Protein 2ZXJ (pdb70)

Sequence (200 aa):
NEITIKDIVIYPDAYSIKKRGEDIELTHREFELFHYLSKHMGQVMTREHLLQTVWGYDYFGDVRTVDVTIRRLREKIEDDPSHPEYIVTRRGVGYFLQQHNEITIKDIVIYPDAYSIKKRGEDIELTHREFELFHYLSKHMGQVMTREHLLQTVWGYDYFGDVRTVDVTIRRLREKIEDDPSHPEYIVTRRGVGYFLQQH

CATH classification: 1.10.10.10

Solvent-accessible surface area: 11709 Å² total; per-residue (Å²): 158,94,24,56,0,56,54,0,33,0,60,25,136,67,107,37,0,82,15,139,62,122,111,31,159,26,71,109,93,9,1,50,0,0,22,39,0,1,105,44,17,48,40,49,18,58,64,96,72,0,16,78,45,21,28,27,156,138,80,182,31,102,33,146,35,0,23,92,14,1,160,104,0,36,76,54,1,14,91,66,61,87,147,38,67,1,0,30,70,115,208,89,84,6,22,22,0,72,48,152,61,82,23,70,5,96,51,0,30,0,62,21,132,68,116,38,0,76,18,155,59,122,95,31,155,30,74,116,105,9,1,45,0,0,27,31,0,6,120,55,40,52,98,69,12,52,47,104,63,0,17,73,45,24,22,28,166,136,75,178,32,84,42,161,35,0,39,94,14,1,162,103,0,38,77,57,1,14,96,70,61,86,147,36,67,2,0,37,68,123,212,74,52,1,15,45,0,51,110,86

Organism: Staphylococcus aureus (NCBI:txid1280)

Radius of gyration: 19.09 Å; Cα contacts (8 Å, |Δi|>4): 301; chains: 2; bounding box: 43×46×54 Å

InterPro domains:
  IPR001789 Signal transduction response regulator, receiver domain [PF00072] (5-114)
  IPR001789 Signal transduction response regulator, receiver domain [PS50110] (4-117)
  IPR001789 Signal transduction response regulator, receiver domain [SM00448] (3-113)
  IPR001867 OmpR/PhoB-type DNA-binding domain [PF00486] (153-229)
  IPR001867 OmpR/PhoB-type DNA-binding domain [PS51755] (132-231)
  IPR001867 OmpR/PhoB-type DNA-binding domain [SM00862] (153-229)
  IPR001867 OmpR/PhoB-type DNA-binding domain [cd00383] (140-229)
  IPR011006 CheY-like superfamily [SSF52172] (3-125)
  IPR016032 Signal transduction response regulator, C-terminal effector [SSF46894] (132-229)
  IPR036388 Winged helix-like DNA-binding domain superfamily [G3DSA:1.10.10.10] (122-233)
  IPR039420 Transcriptional regulatory protein WalR-like [PTHR48111] (4-229)
  IPR047791 Transcriptional regulatory protein WalR [NF040534] (3-233)
  IPR058071 WalR, receiver domain [cd17614] (5-119)

Nearest PDB structures (foldseek):
  2zxj-assembly2_B  TM=1.003E+00  e=6.910E-20  Staphylococcus aureus
  5za3-assembly1_B  TM=9.946E-01  e=7.376E-17  Streptococcus mutans
  2d1v-assembly1_A  TM=9.973E-01  e=1.083E-16  Bacillus subtilis
  6cqg-assembly1_A  TM=9.615E-01  e=7.386E-14  Streptococcus pneumoniae
  4kfc-assembly1_B  TM=9.085E-01  e=2.341E-08  Escherichia coli K-12

Secondary structure (DSSP, 8-state):
--EEETTEEEEGGGTEEEETTEEE---HHHHHHHHHHHTTTT--B-HHHHIIIII-TT--S-THHHHHHHHHHHHHH-SSTTS-SSEEEETTTEEEE---/--EEETTEEEEGGGTEEEETTEEE---HHHHHHHHHHHTTTT--EEHHHHIIIII-TT--S-THHHHHHHHHHHHHH-SSTTS-SSEEEETTTEEEEPP-

Foldseek 3Di:
DWADFVQKIQDVVVLWMAGVNHTFDADNLLSQLLVVLRVVAPDFDALVRSCCRRVHVPDDPDSCVSVVSVQVNLVGHAPDSVDRQAWDAPPPTGIHGHGD/DWDDAVQKIQDPVVLWMAGVNHTFDADNLLSQLLVVLSVVAPDFAFLVRSCCVRVHVVDDPDSCVSVVSVLVNLVGHAPDSVDRQAWDADPPGGIHGHGD

B-factor: mean 32.42, std 7.28, range [18.14, 78.02]

Structure (mmCIF, N/CA/C/O backbone):
data_2ZXJ
#
_entry.id   2ZXJ
#
_cell.length_a   65.634
_cell.length_b   45.556
_cell.length_c   78.043
_cell.angle_alpha   90.00
_cell.angle_beta   103.52
_cell.angle_gamma   90.00
#
_symmetry.space_group_name_H-M   'C 1 2 1'
#
loop_
_entity.id
_entity.type
_entity.pdbx_description
1 polymer 'Transcriptional regulatory protein walR'
2 water water
#
loop_
_atom_site.group_PDB
_atom_site.id
_atom_site.type_symbol
_atom_site.label_atom_id
_atom_site.label_alt_id
_atom_site.label_comp_id
_atom_site.label_asym_id
_atom_site.label_entity_id
_atom_site.label_seq_id
_atom_site.pdbx_PDB_ins_code
_atom_site.Cartn_x
_atom_site.Cartn_y
_atom_site.Cartn_z
_atom_site.occupancy
_atom_site.B_iso_or_equiv
_atom_site.auth_seq_id
_atom_site.auth_comp_id
_atom_site.auth_asym_id
_atom_site.auth_atom_id
_atom_site.pdbx_PDB_model_num
ATOM 1 N N . ASN A 1 12 ? -10.814 2.491 24.547 1.00 42.20 133 ASN A N 1
ATOM 2 C CA . ASN A 1 12 ? -11.604 1.627 23.638 1.00 41.81 133 ASN A CA 1
ATOM 3 C C . ASN A 1 12 ? -10.876 0.346 23.13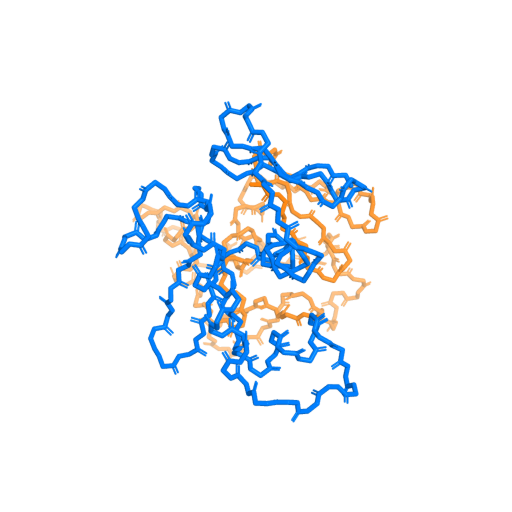5 1.00 41.64 133 ASN A C 1
ATOM 4 O O . ASN A 1 12 ? -9.668 0.152 23.384 1.00 42.69 133 ASN A O 1
ATOM 9 N N . GLU A 1 13 ? -11.606 -0.521 22.424 1.00 39.97 134 GLU A N 1
ATOM 10 C CA . GLU A 1 13 ? -11.207 -1.929 22.256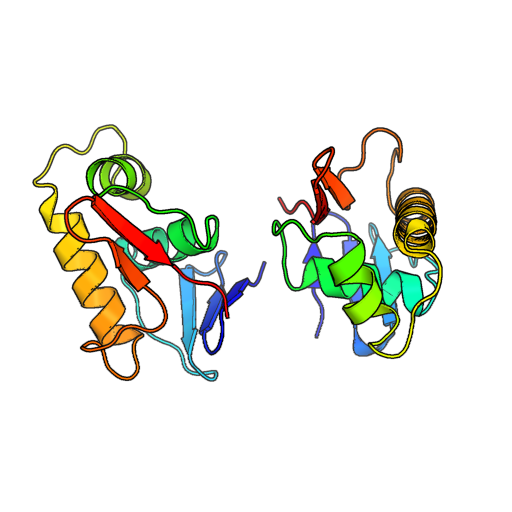 1.00 38.70 134 GLU A CA 1
ATOM 11 C C . GLU A 1 13 ? -10.097 -2.276 21.254 1.00 36.61 134 GLU A C 1
ATOM 12 O O . GLU A 1 13 ? -10.021 -1.701 20.195 1.00 36.97 134 GLU A O 1
ATOM 18 N N . ILE A 1 14 ? -9.274 -3.262 21.589 1.00 33.89 135 ILE A N 1
ATOM 19 C CA . ILE A 1 14 ? -8.054 -3.547 20.868 1.00 31.79 135 ILE A CA 1
ATOM 20 C C . ILE A 1 14 ? -8.097 -5.014 20.479 1.00 30.74 135 ILE A C 1
ATOM 21 O O . ILE A 1 14 ? -8.359 -5.900 21.319 1.00 28.21 135 ILE A O 1
ATOM 26 N N . THR A 1 15 ? -7.798 -5.279 19.214 1.00 29.02 136 THR A N 1
ATOM 27 C CA . THR A 1 15 ? -7.864 -6.629 18.688 1.00 29.43 136 THR A CA 1
ATOM 28 C C . THR A 1 15 ? -6.475 -7.127 18.312 1.00 29.15 136 THR A C 1
ATOM 29 O O . THR A 1 15 ? -5.697 -6.450 17.627 1.00 30.17 136 THR A O 1
ATOM 33 N N . ILE A 1 16 ? -6.167 -8.307 18.784 1.00 28.11 137 ILE A N 1
ATOM 34 C CA . ILE A 1 16 ? -4.951 -8.978 18.418 1.00 28.58 137 ILE A CA 1
ATOM 35 C C . ILE A 1 16 ? -5.291 -10.467 18.089 1.00 28.53 137 ILE A C 1
ATOM 36 O O . ILE A 1 16 ? -5.610 -11.260 18.992 1.00 26.48 137 ILE A O 1
ATOM 41 N N . LYS A 1 17 ? -5.245 -10.821 16.798 1.00 28.11 138 LYS A N 1
ATOM 42 C CA . LYS A 1 17 ? -5.517 -12.208 16.379 1.00 27.64 138 LYS A CA 1
ATOM 43 C C . LYS A 1 17 ? -6.866 -12.607 16.904 1.00 26.94 138 LYS A C 1
ATOM 44 O O . LYS A 1 17 ? -7.852 -11.962 16.575 1.00 26.94 138 LYS A O 1
ATOM 50 N N . ASP A 1 18 ? -6.900 -13.618 17.781 1.00 27.36 139 ASP A N 1
ATOM 51 C 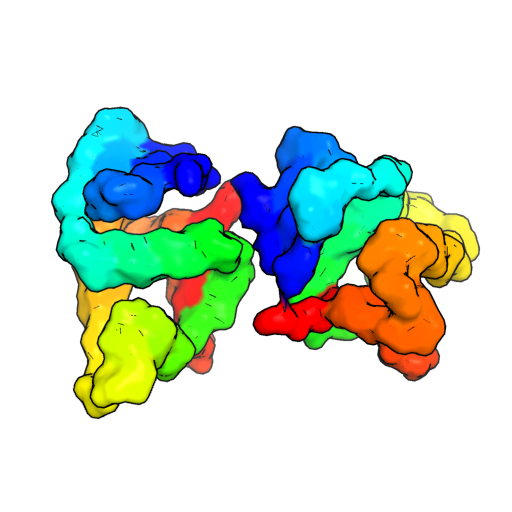CA . ASP A 1 18 ? -8.175 -14.200 18.266 1.00 27.71 139 ASP A CA 1
ATOM 52 C C . ASP A 1 18 ? -8.742 -13.412 19.430 1.00 26.75 139 ASP A C 1
ATOM 53 O O . ASP A 1 18 ? -9.872 -13.674 19.860 1.00 27.40 139 ASP A O 1
ATOM 58 N N . ILE A 1 19 ? -7.982 -12.454 19.934 1.00 24.95 140 ILE A N 1
ATOM 59 C CA . ILE A 1 19 ? -8.333 -11.881 21.207 1.00 25.27 140 ILE A CA 1
ATOM 60 C C . ILE A 1 19 ? -8.801 -10.466 21.062 1.00 25.64 140 ILE A C 1
ATOM 61 O O . ILE A 1 19 ? -8.198 -9.696 20.325 1.00 25.48 140 ILE A O 1
ATOM 66 N N . VAL A 1 20 ? -9.870 -10.113 21.780 1.00 25.59 141 VAL A N 1
ATOM 67 C CA . VAL A 1 20 ? -10.315 -8.715 21.882 1.00 25.93 141 VAL A CA 1
ATOM 68 C C . VAL A 1 20 ? -10.217 -8.248 23.343 1.00 26.61 141 VAL A C 1
ATOM 69 O O . VAL A 1 20 ? -10.652 -8.957 24.269 1.00 25.68 141 VAL A O 1
ATOM 73 N N . ILE A 1 21 ? -9.605 -7.076 23.531 1.00 26.34 142 ILE A N 1
ATOM 74 C CA . ILE A 1 21 ? -9.410 -6.428 24.823 1.00 28.07 142 ILE A CA 1
ATOM 75 C C . ILE A 1 21 ? -10.455 -5.312 25.007 1.00 28.41 142 ILE A C 1
ATOM 76 O O . ILE A 1 21 ? -10.657 -4.511 24.109 1.00 27.70 142 ILE A O 1
ATOM 81 N N . TYR A 1 22 ? -11.094 -5.292 26.184 1.00 29.51 143 TYR A N 1
ATOM 82 C CA . TYR A 1 22 ? -12.113 -4.318 26.576 1.00 30.72 143 TYR A CA 1
ATOM 83 C C . TYR A 1 22 ? -11.660 -3.537 27.819 1.00 30.84 143 TYR A C 1
ATOM 84 O O . TYR A 1 22 ? -11.998 -3.942 28.934 1.00 30.91 143 TYR A O 1
ATOM 93 N N . PRO A 1 23 ? -10.848 -2.469 27.644 1.00 30.62 144 PRO A N 1
ATOM 94 C CA . PRO A 1 23 ? -10.218 -1.761 28.757 1.00 31.49 144 PRO A CA 1
ATOM 95 C C . PRO A 1 23 ? -11.199 -1.246 29.802 1.00 32.59 144 PRO A C 1
ATOM 96 O O . PRO A 1 23 ? -10.855 -1.253 30.995 1.00 32.43 144 PRO A O 1
ATOM 100 N N . ASP A 1 24 ? -12.386 -0.792 29.359 1.00 32.99 145 ASP A N 1
ATOM 101 C CA . ASP A 1 24 ? -13.448 -0.289 30.266 1.00 33.98 145 ASP A CA 1
ATOM 102 C C . ASP A 1 24 ? -13.919 -1.354 31.229 1.00 34.20 145 ASP A C 1
ATOM 103 O O . ASP A 1 24 ? -14.154 -1.045 32.400 1.00 34.48 145 ASP A O 1
ATOM 108 N N . ALA A 1 25 ? -14.065 -2.583 30.711 1.00 33.78 146 ALA A N 1
ATOM 109 C CA . ALA A 1 25 ? -14.487 -3.788 31.461 1.00 33.45 146 ALA A CA 1
ATOM 110 C C . ALA A 1 25 ? -13.355 -4.573 32.147 1.00 32.93 146 ALA A C 1
ATOM 111 O O . ALA A 1 25 ? -13.619 -5.578 32.812 1.00 32.47 146 ALA A O 1
ATOM 113 N N . TYR A 1 26 ? -12.115 -4.125 31.984 1.00 32.34 147 TYR A N 1
ATOM 114 C CA . TYR A 1 26 ? -10.965 -4.922 32.427 1.00 32.88 147 TYR A CA 1
ATOM 115 C C . TYR A 1 26 ? -11.131 -6.397 32.112 1.00 32.76 147 TYR A C 1
ATOM 116 O O . TYR A 1 26 ? -10.949 -7.230 32.979 1.00 32.65 147 TYR A O 1
ATOM 125 N N . SER A 1 27 ? -11.491 -6.720 30.877 1.00 31.97 148 SER A N 1
ATOM 126 C CA . SER A 1 27 ? -11.557 -8.123 30.464 1.00 32.08 148 SER A CA 1
ATOM 127 C C . SER A 1 27 ? -11.297 -8.316 28.979 1.00 31.00 148 SER A C 1
ATOM 128 O O . SER A 1 27 ? -11.159 -7.322 28.199 1.00 28.74 148 SER A O 1
ATOM 131 N N . ILE A 1 28 ? -11.168 -9.600 28.621 1.00 29.26 149 ILE A N 1
ATOM 132 C CA . ILE A 1 28 ? -10.866 -10.016 27.262 1.00 28.65 149 ILE A CA 1
ATOM 133 C C . ILE A 1 28 ? -11.815 -11.119 26.824 1.00 28.23 149 ILE A C 1
ATOM 134 O O . ILE A 1 28 ? -12.404 -11.828 27.666 1.00 27.96 149 ILE A O 1
ATOM 139 N N . LYS A 1 29 ? -11.946 -11.280 25.510 1.00 27.63 150 LYS A N 1
ATOM 140 C CA . LYS A 1 29 ? -12.597 -12.458 24.938 1.00 27.36 150 LYS A CA 1
ATOM 141 C C . LYS A 1 29 ? -11.639 -13.048 23.899 1.00 27.51 150 LYS A C 1
ATOM 142 O O . LYS A 1 29 ? -10.914 -12.325 23.186 1.00 26.95 150 LYS A O 1
ATOM 148 N N . LYS A 1 30 ? -11.625 -14.370 23.819 1.00 26.48 151 LYS A N 1
ATOM 149 C CA . LYS A 1 30 ? -10.832 -15.051 22.817 1.00 27.42 151 LYS A CA 1
ATOM 150 C C . LYS A 1 30 ? -11.818 -15.923 22.038 1.00 27.33 151 LYS A C 1
ATOM 151 O O . LYS A 1 30 ? -12.638 -16.614 22.630 1.00 25.61 151 LYS A O 1
ATOM 157 N N . ARG A 1 31 ? -11.787 -15.781 20.708 1.00 28.02 152 ARG A N 1
ATOM 158 C CA . ARG A 1 31 ? -12.783 -16.375 19.845 1.00 28.43 152 ARG A CA 1
ATOM 159 C C . ARG A 1 31 ? -14.199 -16.164 20.425 1.00 28.47 152 ARG A C 1
ATOM 160 O O . ARG A 1 31 ? -15.020 -17.052 20.452 1.00 28.82 152 ARG A O 1
ATOM 168 N N . GLY A 1 32 ? -14.476 -14.974 20.920 1.00 28.31 153 GLY A N 1
ATOM 169 C CA . GLY A 1 32 ? -15.820 -14.676 21.413 1.00 28.85 153 GLY A CA 1
ATOM 170 C C . GLY A 1 32 ? -16.090 -15.104 22.853 1.00 29.10 153 GLY A C 1
ATOM 171 O O . GLY A 1 32 ? -17.104 -14.706 23.408 1.00 29.21 153 GLY A O 1
ATOM 172 N N . GLU A 1 33 ? -15.187 -15.882 23.455 1.00 28.60 154 GLU A N 1
ATOM 173 C CA . GLU A 1 33 ? -15.340 -16.328 24.867 1.00 29.38 154 GLU A CA 1
ATOM 174 C C . GLU A 1 33 ? -14.547 -15.582 25.952 1.00 28.75 154 GLU A C 1
ATOM 175 O O . GLU A 1 33 ? -13.310 -15.436 25.864 1.00 27.54 154 GLU A O 1
ATOM 181 N N . ASP A 1 34 ? -15.269 -15.142 26.996 1.00 28.84 155 ASP A N 1
ATOM 182 C CA . ASP A 1 34 ? -14.654 -14.526 28.192 1.00 30.00 155 ASP A CA 1
ATOM 183 C C . ASP A 1 34 ? -13.507 -15.386 28.735 1.00 29.53 155 ASP A C 1
ATOM 184 O O . ASP A 1 34 ? -13.600 -16.606 28.819 1.00 28.56 155 ASP A O 1
ATOM 192 N N . ILE A 1 35 ? -12.427 -14.727 29.107 1.00 29.49 156 ILE A N 1
ATOM 193 C CA . ILE A 1 35 ? -11.365 -15.366 29.869 1.00 30.33 156 ILE A CA 1
ATOM 194 C C . ILE A 1 35 ? -11.203 -14.614 31.202 1.00 29.77 156 ILE A C 1
ATOM 195 O O . ILE A 1 35 ? -11.022 -13.408 31.195 1.00 29.77 156 ILE A O 1
ATOM 200 N N . GLU A 1 36 ? -11.345 -15.292 32.332 1.00 28.67 157 GLU A N 1
ATOM 201 C CA . GLU A 1 36 ? -11.182 -14.628 33.631 1.00 28.69 157 GLU A CA 1
ATOM 202 C C . GLU A 1 36 ? -9.739 -14.202 33.837 1.00 26.92 157 GLU A C 1
ATOM 203 O O . GLU A 1 36 ? -8.833 -15.060 33.900 1.00 27.58 157 GLU A O 1
ATOM 209 N N . LEU A 1 37 ? -9.498 -12.901 33.904 1.00 24.37 158 LEU A N 1
ATOM 210 C CA . LEU A 1 37 ? -8.149 -12.383 34.213 1.00 24.17 158 LEU A CA 1
ATOM 211 C C . LEU A 1 37 ? -8.278 -11.592 35.507 1.00 23.03 158 LEU A C 1
ATOM 212 O O . LEU A 1 37 ? -9.278 -10.887 35.701 1.00 22.41 158 LEU A O 1
ATOM 217 N N . THR A 1 38 ? -7.312 -11.747 36.402 1.00 22.19 159 THR A N 1
ATOM 218 C CA . THR A 1 38 ? -7.095 -10.719 37.450 1.00 22.58 159 THR A CA 1
ATOM 219 C C . THR A 1 38 ? -6.913 -9.279 36.947 1.00 21.23 159 THR A C 1
ATOM 220 O O . THR A 1 38 ? -6.491 -9.044 35.787 1.00 23.37 159 THR A O 1
ATOM 224 N N . HIS A 1 39 ? -7.169 -8.303 37.820 1.00 20.57 160 HIS A N 1
ATOM 225 C CA . HIS A 1 39 ? -6.852 -6.889 37.497 1.00 21.25 160 HIS A CA 1
ATOM 226 C C . HIS A 1 39 ? -5.401 -6.793 37.005 1.00 22.85 160 HIS A C 1
ATOM 227 O O . HIS A 1 39 ? -5.114 -6.202 35.945 1.00 22.05 160 HIS A O 1
ATOM 234 N N . ARG A 1 40 ? -4.503 -7.412 37.746 1.00 23.32 161 ARG A N 1
ATOM 235 C CA . ARG A 1 40 ? -3.106 -7.230 37.447 1.00 26.03 161 ARG A CA 1
ATOM 236 C C . ARG A 1 40 ? -2.748 -7.894 36.138 1.00 25.09 161 ARG A C 1
ATOM 237 O O . ARG A 1 40 ? -1.990 -7.349 35.372 1.00 25.94 161 ARG A O 1
ATOM 245 N N . GLU A 1 41 ? -3.261 -9.095 35.930 1.00 24.07 162 GLU A N 1
ATOM 246 C CA . GLU A 1 41 ? -3.079 -9.806 34.645 1.00 24.72 162 GLU A CA 1
ATOM 247 C C . GLU A 1 41 ? -3.639 -8.976 33.539 1.00 23.82 162 GLU A C 1
ATOM 248 O O . GLU A 1 41 ? -3.021 -8.879 32.520 1.00 23.14 162 GLU A O 1
ATOM 254 N N . PHE A 1 42 ? -4.835 -8.411 33.714 1.00 22.01 163 PHE A N 1
ATOM 255 C CA . PHE A 1 42 ? -5.384 -7.619 32.620 1.00 22.46 163 PHE A CA 1
ATOM 256 C C . PHE A 1 42 ? -4.516 -6.396 32.346 1.00 22.44 163 PHE A C 1
ATOM 257 O O . PHE A 1 42 ? -4.198 -6.061 31.189 1.00 23.11 163 PHE A O 1
ATOM 265 N N . GLU A 1 43 ? -4.110 -5.720 33.420 1.00 20.72 164 GLU A N 1
ATOM 266 C CA . GLU A 1 43 ? -3.270 -4.504 33.262 1.00 23.81 164 GLU A CA 1
ATOM 267 C C . GLU A 1 43 ? -1.977 -4.788 32.543 1.00 22.95 164 GLU A C 1
ATOM 268 O O . GLU A 1 43 ? -1.584 -4.003 31.705 1.00 23.20 164 GLU A O 1
ATOM 274 N N . LEU A 1 44 ? -1.351 -5.927 32.876 1.00 24.40 165 LEU A N 1
ATOM 275 C CA . LEU A 1 44 ? -0.110 -6.320 32.192 1.00 24.50 165 LEU A CA 1
ATOM 276 C C . LEU A 1 44 ? -0.390 -6.610 30.715 1.00 24.24 165 LEU A C 1
ATOM 277 O O . LEU A 1 44 ? 0.356 -6.171 29.819 1.00 23.32 165 LEU A O 1
ATOM 282 N N . PHE A 1 45 ? -1.435 -7.407 30.456 1.00 23.78 166 PHE A N 1
ATOM 283 C CA . PHE A 1 45 ? -1.711 -7.746 29.040 1.00 24.64 166 PHE A CA 1
ATOM 284 C C . PHE A 1 45 ? -2.082 -6.492 28.237 1.00 24.66 166 PHE A C 1
ATOM 285 O O . PHE A 1 45 ? -1.622 -6.281 27.080 1.00 24.52 166 PHE A O 1
ATOM 293 N N . HIS A 1 46 ? -2.948 -5.673 28.818 1.00 24.73 167 HIS A N 1
ATOM 294 C CA . HIS A 1 46 ? -3.341 -4.379 28.232 1.00 25.38 167 HIS A CA 1
ATOM 295 C C . HIS A 1 46 ? -2.132 -3.448 27.982 1.00 25.40 167 HIS A C 1
ATOM 296 O O . HIS A 1 46 ? -2.012 -2.881 26.909 1.00 24.86 167 HIS A O 1
ATOM 303 N N . TYR A 1 47 ? -1.209 -3.355 28.938 1.00 25.15 168 TYR A N 1
ATOM 304 C CA . TYR A 1 47 ? 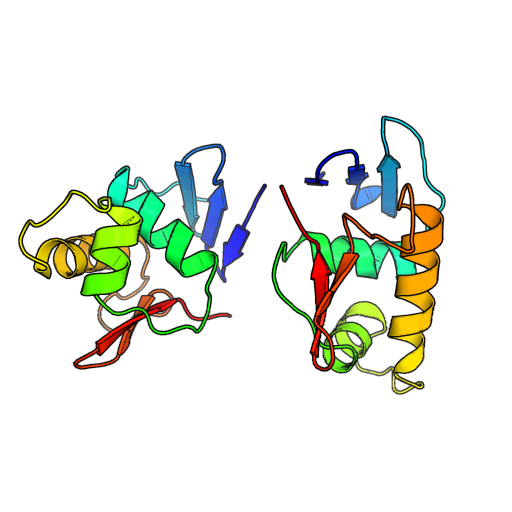-0.016 -2.506 28.714 1.00 26.19 168 TYR A CA 1
ATOM 305 C C . TYR A 1 47 ? 0.816 -2.959 27.490 1.00 26.20 168 TYR A C 1
ATOM 306 O O . TYR A 1 47 ? 1.165 -2.138 26.602 1.00 26.91 168 TYR A O 1
ATOM 315 N N . LEU A 1 48 ? 1.167 -4.242 27.484 1.00 27.22 169 LEU A N 1
ATOM 316 C CA . LEU A 1 48 ? 1.810 -4.905 26.339 1.00 28.99 169 LEU A CA 1
ATOM 317 C C . LEU A 1 48 ? 1.084 -4.605 25.017 1.00 28.68 169 LEU A C 1
ATOM 318 O O . LEU A 1 48 ? 1.721 -4.301 24.017 1.00 28.71 169 LEU A O 1
ATOM 323 N N . SER A 1 49 ? -0.245 -4.652 25.046 1.00 28.51 170 SER A N 1
ATOM 324 C CA . SER A 1 49 ? -1.037 -4.491 23.845 1.00 29.98 170 SER A CA 1
ATOM 325 C C . SER A 1 49 ? -1.036 -3.057 23.342 1.00 31.09 170 SER A C 1
ATOM 326 O O . SER A 1 49 ? -1.257 -2.841 22.180 1.00 31.88 170 SER A O 1
ATOM 329 N N . LYS A 1 50 ? -0.802 -2.083 24.215 1.00 30.75 171 LYS A N 1
ATOM 330 C CA . LYS A 1 50 ? -0.656 -0.712 23.797 1.00 32.72 171 LYS A CA 1
ATOM 331 C C . LYS A 1 50 ? 0.704 -0.491 23.164 1.00 32.34 171 LYS A C 1
ATOM 332 O O . LYS A 1 50 ? 0.969 0.591 22.635 1.00 30.75 171 LYS A O 1
ATOM 338 N N . HIS A 1 51 ? 1.584 -1.490 23.252 1.00 30.67 172 HIS A N 1
ATOM 339 C CA . HIS A 1 51 ? 2.934 -1.306 22.748 1.00 30.94 172 HIS A CA 1
ATOM 340 C C . HIS A 1 51 ? 3.340 -2.534 21.985 1.00 31.58 172 HIS A C 1
ATOM 341 O O . HIS A 1 51 ? 4.378 -3.147 22.274 1.00 31.44 172 HIS A O 1
ATOM 348 N N . MET A 1 52 ? 2.491 -2.897 21.028 1.00 31.30 173 MET A N 1
ATOM 349 C CA . MET A 1 52 ? 2.595 -4.156 20.328 1.00 31.10 173 MET A CA 1
ATOM 350 C C . MET A 1 52 ? 3.977 -4.294 19.737 1.00 30.21 173 MET A C 1
ATOM 351 O O . MET A 1 52 ? 4.516 -3.350 19.169 1.00 27.72 173 MET A O 1
ATOM 356 N N . GLY A 1 53 ? 4.589 -5.457 19.940 1.00 29.57 174 GLY A N 1
ATOM 357 C CA . GLY A 1 53 ? 5.912 -5.748 19.372 1.00 29.14 174 GLY A CA 1
ATOM 358 C C . GLY A 1 53 ? 7.110 -5.042 19.964 1.00 28.87 174 GLY A C 1
ATOM 359 O O . GLY A 1 53 ? 8.188 -5.066 19.376 1.00 28.89 174 GLY A O 1
ATOM 360 N N . GLN A 1 54 ? 6.933 -4.360 21.092 1.00 28.70 175 GLN A N 1
ATOM 361 C CA . GLN A 1 54 ? 8.046 -3.715 21.824 1.00 29.02 175 GLN A CA 1
ATOM 362 C C . GLN A 1 54 ? 8.377 -4.578 23.049 1.00 27.80 175 GLN A C 1
ATOM 363 O O . GLN A 1 54 ? 7.469 -4.944 23.847 1.00 27.59 175 GLN A O 1
ATOM 369 N N . VAL A 1 55 ? 9.663 -4.901 23.186 1.00 27.42 176 VAL A N 1
ATOM 370 C CA . VAL A 1 55 ? 10.176 -5.690 24.301 1.00 27.48 176 VAL A CA 1
ATOM 371 C C . VAL A 1 55 ? 10.335 -4.873 25.564 1.00 27.50 176 VAL A C 1
ATOM 372 O O . VAL A 1 55 ? 11.078 -3.887 25.584 1.00 28.36 176 VAL A O 1
ATOM 376 N N . MET A 1 56 ? 9.640 -5.296 26.606 1.00 26.67 177 MET A N 1
ATOM 377 C CA . MET A 1 56 ? 9.638 -4.666 27.921 1.00 28.25 177 MET A CA 1
ATOM 378 C C . MET A 1 56 ? 10.386 -5.487 28.954 1.00 27.88 177 MET A C 1
ATOM 379 O O . MET A 1 56 ? 10.169 -6.723 29.077 1.00 27.53 177 MET A O 1
ATOM 384 N N . THR A 1 57 ? 11.281 -4.846 29.691 1.00 26.91 178 THR A N 1
ATOM 385 C CA . THR A 1 57 ? 12.014 -5.587 30.741 1.00 26.40 178 THR A CA 1
ATOM 386 C C . THR A 1 57 ? 11.055 -5.902 31.894 1.00 26.59 178 THR A C 1
ATOM 387 O O . THR A 1 57 ? 10.060 -5.205 32.067 1.00 23.15 178 THR A O 1
ATOM 391 N N . ARG A 1 58 ? 11.373 -6.956 32.672 1.00 26.00 179 ARG A N 1
ATOM 392 C CA . ARG A 1 58 ? 10.621 -7.269 33.889 1.00 25.82 179 ARG A CA 1
ATOM 393 C C . ARG A 1 58 ? 10.579 -6.061 34.849 1.00 26.21 179 ARG A C 1
ATOM 394 O O . ARG A 1 58 ? 9.547 -5.820 35.469 1.00 26.48 179 ARG A O 1
ATOM 402 N N . GLU A 1 59 ? 11.717 -5.383 35.033 1.00 25.16 180 GLU A N 1
ATOM 403 C CA . GLU A 1 59 ? 11.817 -4.237 35.959 1.00 26.30 180 GLU A CA 1
ATOM 404 C C . GLU A 1 59 ? 10.853 -3.094 35.489 1.00 25.98 180 GLU A C 1
ATOM 405 O O . GLU A 1 59 ? 10.151 -2.458 36.311 1.00 25.39 180 GLU A O 1
ATOM 411 N N . HIS A 1 60 ? 10.777 -2.882 34.166 1.00 24.04 181 HIS A N 1
ATOM 412 C CA . HIS A 1 60 ? 9.897 -1.898 33.630 1.00 25.30 181 HIS A CA 1
ATOM 413 C C . HIS A 1 60 ? 8.460 -2.274 33.832 1.00 25.05 181 HIS A C 1
ATOM 414 O O . HIS A 1 60 ? 7.660 -1.409 34.221 1.00 24.59 181 HIS A O 1
ATOM 421 N N . LEU A 1 61 ? 8.124 -3.546 33.567 1.00 23.57 182 LEU A N 1
ATOM 422 C CA . LEU A 1 61 ? 6.775 -4.009 33.729 1.00 23.33 182 LEU A CA 1
ATOM 423 C C . LEU A 1 61 ? 6.369 -3.972 35.187 1.00 24.22 182 LEU A C 1
ATOM 424 O O . LEU A 1 61 ? 5.232 -3.642 35.479 1.00 23.67 182 LEU A O 1
ATOM 429 N N . LEU A 1 62 ? 7.287 -4.317 36.088 1.00 24.38 183 LEU A N 1
ATOM 430 C CA . LEU A 1 62 ? 6.983 -4.271 37.522 1.00 26.09 183 LEU A CA 1
ATOM 431 C C . LEU A 1 62 ? 6.536 -2.858 37.951 1.00 26.89 183 LEU A C 1
ATOM 432 O O . LEU A 1 62 ? 5.467 -2.679 38.547 1.00 25.85 183 LEU A O 1
ATOM 437 N N . GLN A 1 63 ? 7.371 -1.840 37.682 1.00 25.47 184 GLN A N 1
ATOM 438 C CA . GLN A 1 63 ? 7.030 -0.536 38.198 1.00 26.60 184 GLN A CA 1
ATOM 439 C C . GLN A 1 63 ? 5.793 0.024 37.477 1.00 26.56 184 GLN A C 1
ATOM 440 O O . GLN A 1 63 ? 4.959 0.670 38.108 1.00 27.67 184 GLN A O 1
ATOM 446 N N . THR A 1 64 ? 5.660 -0.268 36.191 1.00 25.47 185 THR A N 1
ATOM 447 C CA . THR A 1 64 ? 4.537 0.226 35.434 1.00 27.66 185 THR A CA 1
ATOM 448 C C . THR A 1 64 ? 3.185 -0.352 35.802 1.00 27.02 185 THR A C 1
ATOM 449 O O . THR A 1 64 ? 2.216 0.404 35.905 1.00 26.06 185 THR A O 1
ATOM 453 N N . VAL A 1 65 ? 3.132 -1.687 35.969 1.00 27.48 186 VAL A N 1
ATOM 454 C CA . VAL A 1 65 ? 1.860 -2.389 36.254 1.00 28.37 186 VAL A CA 1
ATOM 455 C C . VAL A 1 65 ? 1.557 -2.539 37.741 1.00 27.67 186 VAL A C 1
ATOM 456 O O . VAL A 1 65 ? 0.404 -2.401 38.160 1.00 29.28 186 VAL A O 1
ATOM 460 N N . TRP A 1 66 ? 2.577 -2.786 38.551 1.00 26.84 187 TRP A N 1
ATOM 461 C CA . TRP A 1 66 ? 2.445 -2.885 40.011 1.00 25.17 187 TRP A CA 1
ATOM 462 C C . TRP A 1 66 ? 2.555 -1.553 40.703 1.00 26.16 187 TRP A C 1
ATOM 463 O O . TRP A 1 66 ? 2.110 -1.413 41.873 1.00 27.31 187 TRP A O 1
ATOM 474 N N . GLY A 1 67 ? 3.161 -0.559 40.039 1.00 24.77 188 GLY A N 1
ATOM 475 C CA . GLY A 1 67 ? 3.197 0.815 40.623 1.00 23.84 188 GLY A CA 1
ATOM 476 C C . GLY A 1 67 ? 4.598 1.101 41.114 1.00 23.55 188 GLY A C 1
ATOM 477 O O . GLY A 1 67 ? 5.385 0.185 41.404 1.00 21.70 188 GLY A O 1
ATOM 478 N N . TYR A 1 68 ? 4.923 2.394 41.215 1.00 23.14 189 TYR A N 1
ATOM 479 C CA . TYR A 1 68 ? 6.286 2.798 41.411 1.00 24.19 189 TYR A CA 1
ATOM 480 C C . TYR A 1 68 ? 6.722 2.571 42.839 1.00 25.05 189 TYR A C 1
ATOM 481 O O . TYR A 1 68 ? 7.917 2.540 43.077 1.00 25.75 189 TYR A O 1
ATOM 490 N N . ASP A 1 69 ? 5.766 2.438 43.764 1.00 25.27 190 ASP A N 1
ATOM 491 C CA . ASP A 1 69 ? 6.064 2.135 45.170 1.00 27.95 190 ASP A CA 1
ATOM 492 C C . ASP A 1 69 ? 6.261 0.625 45.384 1.00 27.64 190 ASP A C 1
ATOM 493 O O . ASP A 1 69 ? 6.584 0.196 46.490 1.00 28.74 190 ASP A O 1
ATOM 498 N N . TYR A 1 70 ? 6.060 -0.164 44.349 1.00 25.88 191 TYR A N 1
ATOM 499 C CA . TYR A 1 70 ? 6.158 -1.629 44.514 1.00 27.71 191 TYR A CA 1
ATOM 500 C C . TYR A 1 70 ? 7.570 -2.157 44.305 1.00 25.66 191 TYR A C 1
ATOM 501 O O . TYR A 1 70 ? 8.080 -2.152 43.176 1.00 25.47 191 TYR A O 1
ATOM 510 N N . PHE A 1 71 ? 8.178 -2.628 45.382 1.00 25.14 192 PHE A N 1
ATOM 511 C CA . PHE A 1 71 ? 9.519 -3.234 45.304 1.00 26.74 192 PHE A CA 1
ATOM 512 C C . PHE A 1 71 ? 9.546 -4.754 45.680 1.00 28.63 192 PHE A C 1
ATOM 513 O O . PHE A 1 71 ? 10.548 -5.255 46.183 1.00 28.65 192 PHE A O 1
ATOM 521 N N . GLY A 1 72 ? 8.467 -5.454 45.453 1.00 29.85 193 GLY A N 1
ATOM 522 C CA . GLY A 1 72 ? 8.481 -6.928 45.664 1.00 31.88 193 GLY A CA 1
ATOM 523 C C . GLY A 1 72 ? 9.421 -7.549 44.645 1.00 32.64 193 GLY A C 1
ATOM 524 O O . GLY A 1 72 ? 9.841 -6.914 43.691 1.00 34.18 193 GLY A O 1
ATOM 525 N N . ASP A 1 73 ? 9.701 -8.823 44.813 1.00 34.14 194 ASP A N 1
ATOM 526 C CA . ASP A 1 73 ? 10.523 -9.584 43.899 1.00 33.48 194 ASP A CA 1
ATOM 527 C C . ASP A 1 73 ? 10.001 -9.463 42.483 1.00 32.09 194 ASP A C 1
ATOM 528 O O . ASP A 1 73 ? 8.791 -9.640 42.219 1.00 32.46 194 ASP A O 1
ATOM 533 N N . VAL A 1 74 ? 10.939 -9.224 41.571 1.00 30.59 195 VAL A N 1
ATOM 534 C CA . VAL A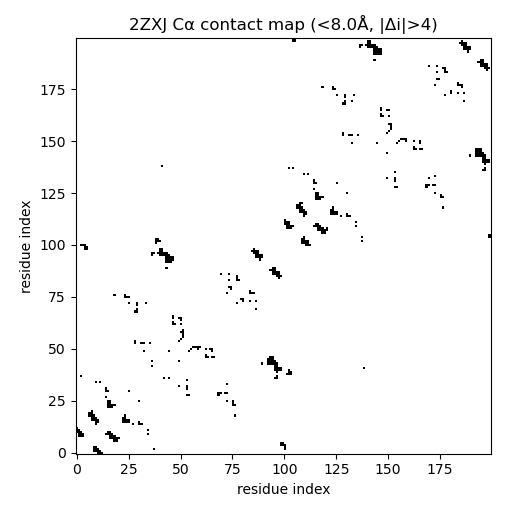 1 74 ? 10.646 -9.059 40.165 1.00 31.86 195 VAL A CA 1
ATOM 535 C C . VAL A 1 74 ? 10.063 -10.284 39.434 1.00 32.44 195 VAL A C 1
ATOM 536 O O . VAL A 1 74 ? 9.441 -10.138 38.349 1.00 32.22 195 VAL A O 1
ATOM 540 N N . ARG A 1 75 ? 10.237 -11.478 40.045 1.00 30.97 196 ARG A N 1
ATOM 541 C CA . ARG A 1 75 ? 9.654 -12.712 39.606 1.00 30.53 196 ARG A CA 1
ATOM 542 C C . ARG A 1 75 ? 8.169 -12.702 39.662 1.00 28.96 196 ARG A C 1
ATOM 543 O O . ARG A 1 75 ? 7.554 -13.492 39.030 1.00 28.87 196 ARG A O 1
ATOM 551 N N . THR A 1 76 ? 7.588 -11.814 40.448 1.00 28.44 197 THR A N 1
ATOM 552 C CA . THR A 1 76 ? 6.149 -11.644 40.326 1.00 29.09 197 THR A CA 1
ATOM 553 C C . THR A 1 76 ? 5.693 -11.297 38.870 1.00 27.08 197 THR A C 1
ATOM 554 O O . THR A 1 76 ? 4.624 -11.673 38.461 1.00 26.99 197 THR A O 1
ATOM 558 N N . VAL A 1 77 ? 6.532 -10.615 38.090 1.00 25.98 198 VAL A N 1
ATOM 559 C CA . VAL A 1 77 ? 6.222 -10.374 36.669 1.00 24.07 198 VAL A CA 1
ATOM 560 C C . VA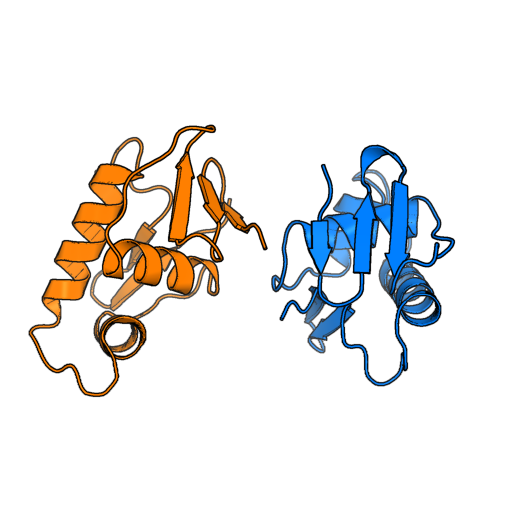L A 1 77 ? 6.155 -11.741 35.891 1.00 24.65 198 VAL A C 1
ATOM 561 O O . VAL A 1 77 ? 5.217 -11.960 35.126 1.00 23.50 198 VAL A O 1
ATOM 565 N N . ASP A 1 78 ? 7.190 -12.593 36.065 1.00 24.28 199 ASP A N 1
ATOM 566 C CA . ASP A 1 78 ? 7.218 -13.912 35.461 1.00 24.66 199 ASP A CA 1
ATOM 567 C C . ASP A 1 78 ? 6.012 -14.764 35.868 1.00 24.53 199 ASP A C 1
ATOM 568 O O . ASP A 1 78 ? 5.486 -15.480 35.042 1.00 22.99 199 ASP A O 1
ATOM 573 N N . VAL A 1 79 ? 5.612 -14.701 37.149 1.00 24.53 200 VAL A N 1
ATOM 574 C CA . VAL A 1 79 ? 4.528 -15.554 37.648 1.00 26.15 200 VAL A CA 1
ATOM 575 C C . VAL A 1 79 ? 3.219 -15.096 36.912 1.00 26.02 200 VAL A C 1
ATOM 576 O O . VAL A 1 79 ? 2.405 -15.907 36.527 1.00 25.75 200 VAL A O 1
ATOM 580 N N . THR A 1 80 ? 3.040 -13.778 36.754 1.00 23.79 201 THR A N 1
ATOM 581 C CA . THR A 1 80 ? 1.857 -13.230 36.168 1.00 23.01 201 THR A CA 1
ATOM 582 C C . THR A 1 80 ? 1.775 -13.502 34.720 1.00 22.16 201 THR A C 1
ATOM 583 O O . THR A 1 80 ? 0.728 -13.867 34.253 1.00 21.45 201 THR A O 1
ATOM 587 N N . ILE A 1 81 ? 2.926 -13.432 34.045 1.00 22.13 202 ILE A N 1
ATOM 588 C CA . ILE A 1 81 ? 2.994 -13.770 32.614 1.00 22.12 202 ILE A CA 1
ATOM 589 C C . ILE A 1 81 ? 2.650 -15.275 32.424 1.00 22.25 202 ILE A C 1
ATOM 590 O O . ILE A 1 81 ? 1.967 -15.653 31.447 1.00 22.23 202 ILE A O 1
ATOM 595 N N . ARG A 1 82 ? 3.174 -16.155 33.320 1.00 21.56 203 ARG A N 1
ATOM 596 C CA . ARG A 1 82 ? 2.848 -17.567 33.231 1.00 21.95 203 ARG A CA 1
ATOM 597 C C . ARG A 1 82 ? 1.333 -17.737 33.333 1.00 22.55 203 ARG A C 1
ATOM 598 O O . ARG A 1 82 ? 0.768 -18.516 32.560 1.00 22.72 203 ARG A O 1
ATOM 606 N N . ARG A 1 83 ? 0.721 -17.145 34.374 1.00 23.99 204 ARG A N 1
ATOM 607 C CA . ARG A 1 83 ? -0.749 -17.253 34.525 1.00 24.33 204 ARG A CA 1
ATOM 608 C C . ARG A 1 83 ? -1.507 -16.750 33.301 1.00 24.15 204 ARG A C 1
ATOM 609 O O . ARG A 1 83 ? -2.502 -17.382 32.878 1.00 24.54 204 ARG A O 1
ATOM 617 N N . LEU A 1 84 ? -1.065 -15.621 32.750 1.00 25.76 205 LEU A N 1
ATOM 618 C CA . LEU A 1 84 ? -1.607 -15.072 31.469 1.00 26.27 205 LEU A CA 1
ATOM 619 C C . LEU A 1 84 ? -1.458 -16.070 30.338 1.00 26.30 205 LEU A C 1
ATOM 620 O O . LEU A 1 84 ? -2.422 -16.328 29.638 1.00 25.63 205 LEU A O 1
ATOM 625 N N . ARG A 1 85 ? -0.265 -16.649 30.150 1.00 25.69 206 ARG A N 1
ATOM 626 C CA . ARG A 1 85 ? -0.112 -17.709 29.158 1.00 26.11 206 ARG A CA 1
ATOM 627 C C . ARG A 1 85 ? -1.025 -18.930 29.382 1.00 25.58 206 ARG A C 1
ATOM 628 O O . ARG A 1 85 ? -1.577 -19.437 28.454 1.00 26.00 206 ARG A O 1
ATOM 636 N N . GLU A 1 86 ? -1.168 -19.389 30.623 1.00 25.60 207 GLU A N 1
ATOM 637 C CA . GLU A 1 86 ? -2.057 -20.531 30.893 1.00 27.29 207 GLU A CA 1
ATOM 638 C C . GLU A 1 86 ? -3.485 -20.166 30.519 1.00 28.06 207 GLU A C 1
ATOM 639 O O . GLU A 1 86 ? -4.208 -21.028 30.068 1.00 28.12 207 GLU A O 1
ATOM 645 N N . LYS A 1 87 ? -3.877 -18.892 30.715 1.00 27.63 208 LYS A N 1
ATOM 646 C CA . LYS A 1 87 ? -5.257 -18.508 30.501 1.00 28.49 208 LYS A CA 1
ATOM 647 C C . LYS A 1 87 ? -5.572 -18.224 29.029 1.00 29.67 208 LYS A C 1
ATOM 648 O O . LYS A 1 87 ? -6.714 -18.373 28.595 1.00 30.14 208 LYS A O 1
ATOM 654 N N . ILE A 1 88 ? -4.589 -17.744 28.280 1.00 29.57 209 ILE A N 1
ATOM 655 C CA . ILE A 1 88 ? -4.925 -17.206 26.966 1.00 29.81 209 ILE A CA 1
ATOM 656 C C . ILE A 1 88 ? -4.336 -17.922 25.766 1.00 29.49 209 ILE A C 1
ATOM 657 O O . ILE A 1 88 ? -4.743 -17.663 24.628 1.00 28.85 209 ILE A O 1
ATOM 662 N N . GLU A 1 89 ? -3.333 -18.749 26.010 1.00 29.35 210 GLU A N 1
ATOM 663 C CA . GLU A 1 89 ? -2.634 -19.394 24.925 1.00 29.42 210 GLU A CA 1
ATOM 664 C C . GLU A 1 89 ? -3.285 -20.738 24.694 1.00 30.79 210 GLU A C 1
ATOM 665 O O . GLU A 1 89 ? -3.637 -21.452 25.671 1.00 31.77 210 GLU A O 1
ATOM 671 N N . ASP A 1 90 ? -3.486 -21.058 23.417 1.00 30.56 211 ASP A N 1
ATOM 672 C CA . ASP A 1 90 ? -3.823 -22.405 23.019 1.00 32.93 211 ASP A CA 1
ATOM 673 C C . ASP A 1 90 ? -2.799 -23.423 23.553 1.00 31.69 211 ASP A C 1
ATOM 674 O O . ASP A 1 90 ? -3.176 -24.474 24.052 1.00 32.73 211 ASP A O 1
ATOM 679 N N . ASP A 1 91 ? -1.516 -23.106 23.417 1.00 30.91 212 ASP A N 1
ATOM 680 C CA . ASP A 1 91 ? -0.439 -23.962 23.928 1.00 29.94 212 ASP A CA 1
ATOM 681 C C . ASP A 1 91 ? 0.626 -23.065 24.581 1.00 28.56 212 ASP A C 1
ATOM 682 O O . ASP A 1 91 ? 1.413 -22.436 23.863 1.00 27.64 212 ASP A O 1
ATOM 687 N N . PRO A 1 92 ? 0.658 -23.009 25.943 1.00 27.82 213 PRO A N 1
ATOM 688 C CA . PRO A 1 92 ? 1.513 -22.038 26.596 1.00 28.26 213 PRO A CA 1
ATOM 689 C C . PRO A 1 92 ? 3.003 -22.291 26.376 1.00 28.52 213 PRO A C 1
ATOM 690 O O . PRO A 1 92 ? 3.798 -21.391 26.567 1.00 28.96 213 PRO A O 1
ATOM 694 N N . SER A 1 93 ? 3.368 -23.492 25.966 1.00 28.41 214 SER A N 1
ATOM 695 C CA . SER A 1 93 ? 4.774 -23.791 25.704 1.00 28.59 214 SER A CA 1
ATOM 696 C C . SER A 1 93 ? 5.195 -23.203 24.337 1.00 29.25 214 SER A C 1
ATOM 697 O O . SER A 1 93 ? 6.382 -23.090 24.064 1.00 29.88 214 SER A O 1
ATOM 700 N N . HIS A 1 94 ? 4.235 -22.807 23.490 1.00 28.31 215 HIS A N 1
ATOM 701 C CA . HIS A 1 94 ? 4.577 -22.141 22.229 1.00 28.41 215 HIS A CA 1
ATOM 702 C C . HIS A 1 94 ? 3.668 -20.890 22.096 1.00 28.03 215 HIS A C 1
ATOM 703 O O . HIS A 1 94 ? 2.700 -20.901 21.308 1.00 26.88 215 HIS A O 1
ATOM 710 N N . PRO A 1 95 ? 3.952 -19.834 22.917 1.00 27.80 216 PRO A N 1
ATOM 711 C CA . PRO A 1 95 ? 2.988 -18.730 23.019 1.00 27.64 216 PRO A CA 1
ATOM 712 C C . PRO A 1 95 ? 2.899 -17.956 21.704 1.00 27.42 216 PRO A C 1
ATOM 713 O O . PRO A 1 95 ? 3.887 -17.805 21.024 1.00 27.12 216 PRO A O 1
ATOM 717 N N . GLU A 1 96 ? 1.708 -17.556 21.312 1.00 27.60 217 GLU A N 1
ATOM 718 C CA . GLU A 1 96 ? 1.605 -16.761 20.112 1.00 29.31 217 GLU A CA 1
ATOM 719 C C . GLU A 1 96 ? 1.284 -15.282 20.432 1.00 29.36 217 GLU A C 1
ATOM 720 O O . GLU A 1 96 ? 1.404 -14.424 19.553 1.00 29.61 217 GLU A O 1
ATOM 726 N N . TYR A 1 97 ? 0.865 -14.999 21.678 1.00 27.42 218 TYR A N 1
ATOM 727 C CA . TYR A 1 97 ? 0.649 -13.601 22.133 1.00 27.25 218 TYR A CA 1
ATOM 728 C C . TYR A 1 97 ? 1.838 -13.039 22.913 1.00 27.25 218 TYR A C 1
ATOM 729 O O . TYR A 1 97 ? 2.501 -12.123 22.468 1.00 27.11 218 TYR A O 1
ATOM 738 N N . ILE A 1 98 ? 2.083 -13.553 24.122 1.00 27.92 219 ILE A N 1
ATOM 739 C CA . ILE A 1 98 ? 3.158 -13.015 24.956 1.00 27.80 219 ILE A CA 1
ATOM 740 C C . ILE A 1 98 ? 4.426 -13.858 24.810 1.00 27.22 219 ILE A C 1
ATOM 741 O O . ILE A 1 98 ? 4.494 -15.017 25.288 1.00 27.27 219 ILE A O 1
ATOM 746 N N . VAL A 1 99 ? 5.425 -13.264 24.194 1.00 25.35 220 VAL A N 1
ATOM 747 C CA . VAL A 1 99 ? 6.594 -13.959 23.760 1.00 25.63 220 VAL A CA 1
ATOM 748 C C . VAL A 1 99 ? 7.828 -13.522 24.554 1.00 26.79 220 VAL A C 1
ATOM 749 O O . VAL A 1 99 ? 7.975 -12.325 24.842 1.00 26.97 220 VAL A O 1
ATOM 753 N N . THR A 1 100 ? 8.699 -14.479 24.931 1.00 26.05 221 THR A N 1
ATOM 754 C CA . THR A 1 100 ? 9.885 -14.163 25.732 1.00 26.82 221 THR A CA 1
ATOM 755 C C . THR A 1 100 ? 10.940 -13.746 24.728 1.00 28.11 221 THR A C 1
ATOM 756 O O . THR A 1 100 ? 11.007 -14.358 23.690 1.00 28.63 221 THR A O 1
ATOM 760 N N . ARG A 1 101 ? 11.713 -12.685 24.999 1.00 29.13 222 ARG A N 1
ATOM 761 C CA . ARG A 1 101 ? 12.995 -12.381 24.307 1.00 30.19 222 ARG A CA 1
ATOM 762 C C . ARG A 1 101 ? 14.062 -12.743 25.354 1.00 30.78 222 ARG A C 1
ATOM 763 O O . ARG A 1 101 ? 14.209 -12.043 26.378 1.00 31.29 222 ARG A O 1
ATOM 771 N N . ARG A 1 102 ? 14.732 -13.870 25.166 1.00 31.14 223 ARG A N 1
ATOM 772 C CA . ARG A 1 102 ? 15.564 -14.429 26.218 1.00 32.22 223 ARG A CA 1
ATOM 773 C C . ARG A 1 102 ? 16.651 -13.454 26.694 1.00 32.83 223 ARG A C 1
ATOM 774 O O . ARG A 1 102 ? 17.338 -12.824 25.885 1.00 32.13 223 ARG A O 1
ATOM 782 N N . GLY A 1 103 ? 16.728 -13.295 28.019 1.00 33.25 224 GLY A N 1
ATOM 783 C CA . GLY A 1 103 ? 17.733 -12.474 28.666 1.00 33.98 224 GLY A CA 1
ATOM 784 C C . GLY A 1 103 ? 17.408 -11.001 28.537 1.00 34.21 224 GLY A C 1
ATOM 785 O O . GLY A 1 103 ? 18.273 -10.170 28.776 1.00 35.63 224 GLY A O 1
ATOM 786 N N . VAL A 1 104 ? 16.167 -10.673 28.150 1.00 32.88 225 VAL A N 1
ATOM 787 C CA . VAL A 1 104 ? 15.758 -9.269 27.932 1.00 32.13 225 VAL A CA 1
ATOM 788 C C . VAL A 1 104 ? 14.399 -8.983 28.582 1.00 31.36 225 VAL A C 1
ATOM 789 O O . VAL A 1 104 ? 14.304 -8.199 29.532 1.00 31.79 225 VAL A O 1
ATOM 793 N N . GLY A 1 105 ? 13.347 -9.643 28.108 1.00 29.93 226 GLY A N 1
ATOM 794 C CA . GLY A 1 105 ? 11.991 -9.314 28.538 1.00 27.70 226 GLY A CA 1
ATOM 795 C C . GLY A 1 105 ? 10.872 -9.990 27.767 1.00 26.68 226 GLY A C 1
ATOM 796 O O . GLY A 1 105 ? 11.059 -11.111 27.227 1.00 26.85 226 GLY A O 1
ATOM 797 N N . TYR A 1 106 ? 9.704 -9.350 27.736 1.00 23.87 227 TYR A N 1
ATOM 798 C CA . TYR A 1 106 ? 8.546 -9.914 27.069 1.00 24.83 227 TYR A CA 1
ATOM 799 C C . TYR A 1 106 ? 7.941 -8.932 26.129 1.00 24.46 227 TYR A C 1
ATOM 800 O O . TYR A 1 106 ? 8.103 -7.709 26.300 1.00 25.91 227 TYR A O 1
ATOM 809 N N . PHE A 1 107 ? 7.220 -9.431 25.138 1.00 24.66 228 PHE A N 1
ATOM 810 C CA . PHE A 1 107 ? 6.509 -8.527 24.258 1.00 26.47 228 PHE A CA 1
ATOM 811 C C . PHE A 1 107 ? 5.257 -9.207 23.772 1.00 26.47 228 PHE A C 1
ATOM 812 O O . PHE A 1 107 ? 5.135 -10.441 23.878 1.00 26.64 228 PHE A O 1
ATOM 820 N N . LEU A 1 108 ? 4.337 -8.411 23.253 1.00 27.11 229 LEU A N 1
ATOM 821 C CA . LEU A 1 108 ? 3.124 -8.891 22.628 1.00 30.35 229 LEU A CA 1
ATOM 822 C C . LEU A 1 108 ? 3.382 -8.973 21.136 1.00 32.92 229 LEU A C 1
ATOM 823 O O . LEU A 1 108 ? 3.729 -8.006 20.482 1.00 31.75 229 LEU A O 1
ATOM 828 N N . GLN A 1 109 ? 3.242 -10.186 20.636 1.00 35.13 230 GLN A N 1
ATOM 829 C CA . GLN A 1 109 ? 3.541 -10.503 19.277 1.00 38.78 230 GLN A CA 1
ATOM 830 C C . GLN A 1 109 ? 2.273 -10.327 18.445 1.00 40.75 230 GLN A C 1
ATOM 831 O O . GLN A 1 109 ? 1.362 -11.167 18.477 1.00 42.27 230 GLN A O 1
ATOM 837 N N . GLN A 1 110 ? 2.192 -9.241 17.698 1.00 44.04 231 GLN A N 1
ATOM 838 C CA . GLN A 1 110 ? 1.048 -9.051 16.796 1.00 46.36 231 GLN A CA 1
ATOM 839 C C . GLN A 1 110 ? 1.208 -9.850 15.461 1.00 48.13 231 GLN A C 1
ATOM 840 O O . GLN A 1 110 ? 2.307 -10.318 15.130 1.00 48.81 231 GLN A O 1
ATOM 851 N N . HIS A 1 111 ? 0.099 -10.061 14.747 1.00 50.39 232 HIS A N 1
ATOM 852 C CA . HIS A 1 111 ? 0.137 -10.437 13.312 1.00 53.21 232 HIS A CA 1
ATOM 853 C C . HIS A 1 111 ? 0.438 -9.215 12.401 1.00 53.59 232 HIS A C 1
ATOM 854 O O . HIS A 1 111 ? 1.600 -8.886 12.109 1.00 54.12 232 HIS A O 1
ATOM 861 N N . ASN B 1 12 ? -2.799 -3.461 14.177 1.00 47.78 133 ASN B N 1
ATOM 862 C CA . ASN B 1 12 ? -3.522 -2.399 14.948 1.00 47.25 133 ASN B CA 1
ATOM 863 C C . ASN B 1 12 ? -2.624 -1.180 15.344 1.00 46.87 133 ASN B C 1
ATOM 864 O O . ASN B 1 12 ? -1.422 -1.134 15.042 1.00 47.15 133 ASN B O 1
ATOM 869 N N . GLU B 1 13 ? -3.244 -0.198 16.002 1.00 45.56 134 GLU B N 1
ATOM 870 C CA . GLU B 1 13 ? -2.656 1.114 16.373 1.00 44.11 134 GLU B CA 1
ATOM 871 C C . GLU B 1 13 ? -1.202 1.113 16.872 1.00 42.35 134 GLU B C 1
ATOM 872 O O . GLU B 1 13 ? -0.789 0.188 17.568 1.00 41.33 134 GLU B O 1
ATOM 878 N N . ILE B 1 14 ? -0.441 2.154 16.512 1.00 41.22 135 ILE B N 1
ATOM 879 C CA . ILE B 1 14 ? 0.921 2.384 17.013 1.00 39.47 135 ILE B CA 1
ATOM 880 C C . ILE B 1 14 ? 1.003 3.840 17.467 1.00 38.63 135 ILE B C 1
ATOM 881 O O . ILE B 1 14 ? 0.758 4.752 16.666 1.00 37.81 135 ILE B O 1
ATOM 886 N N . THR B 1 15 ? 1.357 4.057 18.732 1.00 37.12 136 THR B N 1
ATOM 887 C CA . THR B 1 15 ? 1.397 5.402 19.312 1.00 36.36 136 THR B CA 1
ATOM 888 C C . THR B 1 15 ? 2.850 5.864 19.560 1.00 35.75 136 THR B C 1
ATOM 889 O O . THR B 1 15 ? 3.619 5.190 20.239 1.00 36.43 136 THR B O 1
ATOM 893 N N . ILE B 1 16 ? 3.251 6.983 18.984 1.00 34.31 137 ILE B N 1
ATOM 894 C CA . ILE B 1 16 ? 4.522 7.555 19.359 1.00 33.75 137 ILE B CA 1
ATOM 895 C C . ILE B 1 16 ? 4.420 9.055 19.793 1.00 33.68 137 ILE B C 1
ATOM 896 O O . ILE B 1 16 ? 4.248 9.951 18.938 1.00 33.57 137 ILE B O 1
ATOM 901 N N . LYS B 1 17 ? 4.505 9.308 21.110 1.00 33.38 138 LYS B N 1
ATOM 902 C CA . LYS B 1 17 ? 4.324 10.663 21.646 1.00 32.41 138 LYS B CA 1
ATOM 903 C C . LYS B 1 17 ? 2.957 11.149 21.156 1.00 31.13 138 LYS B C 1
ATOM 904 O O . LYS B 1 17 ? 1.935 10.565 21.521 1.00 29.92 138 LYS B O 1
ATOM 910 N N . ASP B 1 18 ? 2.926 12.182 20.311 1.00 29.63 139 ASP B N 1
ATOM 911 C CA . ASP B 1 18 ? 1.638 12.812 19.953 1.00 29.30 139 ASP B CA 1
ATOM 912 C C . ASP B 1 18 ? 1.021 12.190 18.697 1.00 27.95 139 ASP B C 1
ATOM 913 O O . ASP B 1 18 ? -0.064 12.567 18.271 1.00 25.40 139 ASP B O 1
ATOM 918 N N . ILE B 1 19 ? 1.724 11.202 18.148 1.00 27.38 140 ILE B N 1
ATOM 919 C CA . ILE B 1 19 ? 1.339 10.647 16.886 1.00 27.90 140 ILE B CA 1
ATOM 920 C C . ILE B 1 19 ? 0.763 9.225 17.095 1.00 27.81 140 ILE B C 1
ATOM 921 O O . ILE B 1 19 ? 1.311 8.407 17.841 1.00 27.41 140 ILE B O 1
ATOM 926 N N . VAL B 1 20 ? -0.346 8.949 16.410 1.00 28.58 141 VAL B N 1
ATOM 927 C CA . VAL B 1 20 ? -0.904 7.588 16.253 1.00 28.38 141 VAL B CA 1
ATOM 928 C C . VAL B 1 20 ? -0.837 7.165 14.778 1.00 30.12 141 VAL B C 1
ATOM 929 O O . VAL B 1 20 ? -1.293 7.914 13.887 1.00 29.08 141 VAL B O 1
ATOM 933 N N . ILE B 1 21 ? -0.257 5.987 14.543 1.00 30.85 142 ILE B N 1
ATOM 934 C CA . ILE B 1 21 ? -0.112 5.397 13.226 1.00 32.05 142 ILE B CA 1
ATOM 935 C C . ILE B 1 21 ? -1.200 4.313 13.124 1.00 33.54 142 ILE B C 1
ATOM 936 O O . ILE B 1 21 ? -1.311 3.474 14.010 1.00 32.53 142 ILE B O 1
ATOM 941 N N . TYR B 1 22 ? -1.993 4.360 12.050 1.00 35.33 143 TYR B N 1
ATOM 942 C CA . TYR B 1 22 ? -3.086 3.392 11.773 1.00 36.21 143 TYR B CA 1
ATOM 943 C C . TYR B 1 22 ? -2.660 2.615 10.535 1.00 37.31 143 TYR B C 1
ATOM 944 O O . TYR B 1 22 ? -2.956 3.049 9.417 1.00 36.67 143 TYR B O 1
ATOM 953 N N . PRO B 1 23 ? -1.916 1.499 10.730 1.00 38.37 144 PRO B N 1
ATOM 954 C CA . PRO B 1 23 ? -1.165 0.836 9.661 1.00 40.26 144 PRO B CA 1
ATOM 955 C C . PRO B 1 23 ? -2.095 0.263 8.636 1.00 41.88 144 PRO B C 1
ATOM 956 O O . PRO B 1 23 ? -1.867 0.450 7.422 1.00 42.30 144 PRO B O 1
ATOM 960 N N . ASP B 1 24 ? -3.141 -0.412 9.139 1.00 43.40 145 ASP B N 1
ATOM 961 C CA . ASP B 1 24 ? -4.222 -0.981 8.324 1.00 44.99 145 ASP B CA 1
ATOM 962 C C . ASP B 1 24 ? -5.012 0.069 7.512 1.00 45.00 145 ASP B C 1
ATOM 963 O O . ASP B 1 24 ? -5.875 -0.300 6.749 1.00 45.71 145 ASP B O 1
ATOM 968 N N . ALA B 1 25 ? -4.700 1.361 7.657 1.00 45.22 146 ALA B N 1
ATOM 969 C CA . ALA B 1 25 ? -5.427 2.447 6.967 1.00 44.58 146 ALA B CA 1
ATOM 970 C C . ALA B 1 25 ? -4.491 3.467 6.347 1.00 44.50 146 ALA B C 1
ATOM 971 O O . ALA B 1 25 ? -4.929 4.460 5.753 1.00 45.41 146 ALA B O 1
ATOM 973 N N . TYR B 1 26 ? -3.196 3.230 6.504 1.00 43.35 147 TYR B N 1
ATOM 974 C CA . TYR B 1 26 ? -2.171 4.015 5.840 1.00 43.07 147 TYR B CA 1
ATOM 975 C C . TYR B 1 26 ? -2.209 5.531 6.153 1.00 42.40 147 TYR B C 1
ATOM 976 O O . TYR B 1 26 ? -1.929 6.405 5.297 1.00 42.71 147 TYR B O 1
ATOM 985 N N . SER B 1 27 ? -2.561 5.823 7.398 1.00 41.12 148 SER B N 1
ATOM 986 C CA . SER B 1 27 ? -2.721 7.190 7.866 1.00 40.40 148 SER B CA 1
ATOM 987 C C . SER B 1 27 ? -2.168 7.364 9.299 1.00 38.22 148 SER B C 1
ATOM 988 O O . SER B 1 27 ? -2.013 6.391 10.049 1.00 36.58 148 SER B O 1
ATOM 991 N N . ILE B 1 28 ? -1.867 8.622 9.631 1.00 36.47 149 ILE B N 1
ATOM 992 C CA . ILE B 1 28 ? -1.454 9.040 10.972 1.00 34.32 149 ILE B CA 1
ATOM 993 C C . ILE B 1 28 ? -2.299 10.224 11.446 1.00 33.10 149 ILE B C 1
ATOM 994 O O . ILE B 1 28 ? -2.743 11.059 10.639 1.00 32.49 149 ILE B O 1
ATOM 999 N N . LYS B 1 29 ? -2.559 10.274 12.742 1.00 32.16 150 LYS B N 1
ATOM 1000 C CA . LYS B 1 29 ? -3.083 11.489 13.372 1.00 31.82 150 LYS B CA 1
ATOM 1001 C C . LYS B 1 29 ? -2.032 12.099 14.332 1.00 32.09 150 LYS B C 1
ATOM 1002 O O . LYS B 1 29 ? -1.285 11.365 14.975 1.00 32.25 150 LYS B O 1
ATOM 1008 N N . LYS B 1 30 ? -1.938 13.429 14.372 1.00 32.26 151 LYS B N 1
ATOM 1009 C CA . LYS B 1 30 ? -1.111 14.104 15.351 1.00 32.29 151 LYS B CA 1
ATOM 1010 C C . LYS B 1 30 ? -2.039 14.974 16.209 1.00 33.76 151 LYS B C 1
ATOM 1011 O O . LYS B 1 30 ? -2.786 15.838 15.684 1.00 32.68 151 LYS B O 1
ATOM 1017 N N . ARG B 1 31 ? -1.973 14.712 17.520 1.00 34.06 152 ARG B N 1
ATOM 1018 C CA . ARG B 1 31 ? -2.879 15.304 18.518 1.00 35.56 152 ARG B CA 1
ATOM 1019 C C . ARG B 1 31 ? -4.343 15.097 18.117 1.00 36.47 152 ARG B C 1
ATOM 1020 O O . ARG B 1 31 ? -5.199 15.952 18.363 1.00 37.07 152 ARG B O 1
ATOM 1028 N N . GLY B 1 32 ? -4.634 13.957 17.505 1.00 37.32 153 GLY B N 1
ATOM 1029 C CA . GLY B 1 32 ? -6.001 13.651 17.104 1.00 38.41 153 GLY B CA 1
ATOM 1030 C C . GLY B 1 32 ? -6.346 14.137 15.705 1.00 39.38 153 GLY B C 1
ATOM 1031 O O . GLY B 1 32 ? -7.443 13.841 15.225 1.00 39.69 153 GLY B O 1
ATOM 1032 N N . GLU B 1 33 ? -5.410 14.842 15.041 1.00 39.40 154 GLU B N 1
ATOM 1033 C CA . GLU B 1 33 ? -5.653 15.469 13.727 1.00 39.51 154 GLU B CA 1
ATOM 1034 C C . GLU B 1 33 ? -4.961 14.780 12.543 1.00 39.06 154 GLU B C 1
ATOM 1035 O O . GLU B 1 33 ? -3.731 14.635 12.516 1.00 38.51 154 GLU B O 1
ATOM 1041 N N . ASP B 1 34 ? -5.757 14.382 11.553 1.00 38.68 155 ASP B N 1
ATOM 1042 C CA . ASP B 1 34 ? -5.224 13.685 10.369 1.00 38.34 155 ASP B CA 1
ATOM 1043 C C . ASP B 1 34 ? -4.132 14.513 9.720 1.00 37.38 155 ASP B C 1
ATOM 1044 O O . ASP B 1 34 ? -4.206 15.742 9.680 1.00 37.50 155 ASP B O 1
ATOM 1049 N N . ILE B 1 35 ? -3.122 13.817 9.221 1.00 35.64 156 ILE B N 1
ATOM 1050 C CA . ILE B 1 35 ? -2.003 14.431 8.556 1.00 34.37 156 ILE B CA 1
ATOM 1051 C C . ILE B 1 35 ? -1.842 13.580 7.323 1.00 34.43 156 ILE B C 1
ATOM 1052 O O . ILE B 1 35 ? -1.752 12.342 7.426 1.00 35.36 156 ILE B O 1
ATOM 1057 N N . GLU B 1 36 ? -1.790 14.234 6.171 1.00 32.60 157 GLU B 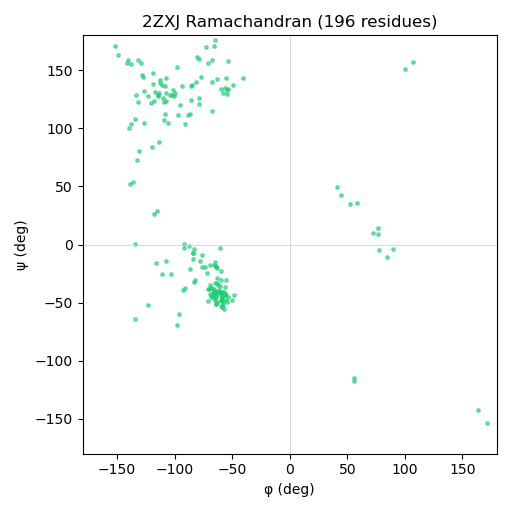N 1
ATOM 1058 C CA . GLU B 1 36 ? -1.828 13.546 4.912 1.00 31.92 157 GLU B CA 1
ATOM 1059 C C . GLU B 1 36 ? -0.439 13.145 4.563 1.00 30.36 157 GLU B C 1
ATOM 1060 O O . GLU B 1 36 ? 0.446 13.990 4.475 1.00 30.99 157 GLU B O 1
ATOM 1066 N N . LEU B 1 37 ? -0.247 11.854 4.331 1.00 28.49 158 LEU B N 1
ATOM 1067 C CA . LEU B 1 37 ? 1.060 11.345 3.917 1.00 26.61 158 LEU B CA 1
ATOM 1068 C C . LEU B 1 37 ? 0.935 10.699 2.546 1.00 26.38 158 LEU B C 1
ATOM 1069 O O . LEU B 1 37 ? -0.137 10.119 2.207 1.00 25.85 158 LEU B O 1
ATOM 1074 N N . THR B 1 38 ? 1.983 10.764 1.735 1.00 25.94 159 THR B N 1
ATOM 1075 C CA . THR B 1 38 ? 1.946 9.886 0.569 1.00 26.42 159 THR B CA 1
ATOM 1076 C C . THR B 1 38 ? 2.164 8.433 0.986 1.00 26.14 159 THR B C 1
ATOM 1077 O O . THR B 1 38 ? 2.546 8.150 2.139 1.00 25.53 159 THR B O 1
ATOM 1081 N N . HIS B 1 39 ? 1.953 7.513 0.044 1.00 26.54 160 HIS B N 1
ATOM 1082 C CA . HIS B 1 39 ? 2.267 6.127 0.250 1.00 28.29 160 HIS B CA 1
ATOM 1083 C C . HIS B 1 39 ? 3.724 5.841 0.697 1.00 28.30 160 HIS B C 1
ATOM 1084 O O . HIS B 1 39 ? 3.892 5.121 1.677 1.00 28.57 160 HIS B O 1
ATOM 1091 N N . ARG B 1 40 ? 4.746 6.386 0.021 1.00 27.90 161 ARG B N 1
ATOM 1092 C CA . ARG B 1 40 ? 6.134 6.129 0.467 1.00 29.27 161 ARG B CA 1
ATOM 1093 C C . ARG B 1 40 ? 6.418 6.750 1.833 1.00 27.81 161 ARG B C 1
ATOM 1094 O O . ARG B 1 40 ? 7.093 6.143 2.646 1.00 27.16 161 ARG B O 1
ATOM 1108 N N . GLU B 1 41 ? 5.900 7.954 2.058 1.00 26.25 162 GLU B N 1
ATOM 1109 C CA . GLU B 1 41 ? 6.046 8.635 3.335 1.00 25.27 162 GLU B CA 1
ATOM 1110 C C . GLU B 1 41 ? 5.447 7.829 4.434 1.00 24.19 162 GLU B C 1
ATOM 1111 O O . GLU B 1 41 ? 6.089 7.673 5.484 1.00 23.38 162 GLU B O 1
ATOM 1117 N N . PHE B 1 42 ? 4.223 7.335 4.226 1.00 24.25 163 PHE B N 1
ATOM 1118 C CA . PHE B 1 42 ? 3.613 6.458 5.250 1.00 24.64 163 PHE B CA 1
ATOM 1119 C C . PHE B 1 42 ? 4.514 5.227 5.488 1.00 26.44 163 PHE B C 1
ATOM 1120 O O . PHE B 1 42 ? 4.843 4.901 6.616 1.00 25.51 163 PHE B O 1
ATOM 1128 N N . GLU B 1 43 ? 4.999 4.599 4.425 1.00 26.81 164 GLU B N 1
ATOM 1129 C CA . GLU B 1 43 ? 5.697 3.315 4.587 1.00 27.02 164 GLU B CA 1
ATOM 1130 C C . GLU B 1 43 ? 7.016 3.521 5.296 1.00 25.91 164 GLU B C 1
ATOM 1131 O O . GLU B 1 43 ? 7.424 2.675 6.086 1.00 24.24 164 GLU B O 1
ATOM 1137 N N . LEU B 1 44 ? 7.688 4.636 4.986 1.00 26.74 165 LEU B N 1
ATOM 1138 C CA . LEU B 1 44 ? 8.952 5.002 5.662 1.00 26.61 165 LEU B CA 1
ATOM 1139 C C . LEU B 1 44 ? 8.683 5.270 7.150 1.00 28.16 165 LEU B C 1
ATOM 1140 O O . LEU B 1 44 ? 9.319 4.692 8.028 1.00 25.53 165 LEU B O 1
ATOM 1145 N N . PHE B 1 45 ? 7.705 6.104 7.457 1.00 27.55 166 PHE B N 1
ATOM 1146 C CA . PHE B 1 45 ? 7.408 6.411 8.868 1.00 28.31 166 PHE B CA 1
ATOM 1147 C C . PHE B 1 45 ? 7.072 5.112 9.614 1.00 27.98 166 PHE B C 1
ATOM 1148 O O . PHE B 1 45 ? 7.616 4.844 10.707 1.00 29.37 166 PHE B O 1
ATOM 1156 N N . HIS B 1 46 ? 6.203 4.284 9.024 1.00 28.20 167 HIS B N 1
ATOM 1157 C CA . HIS B 1 46 ? 5.744 3.001 9.618 1.00 28.68 167 HIS B CA 1
ATOM 1158 C C . HIS B 1 46 ? 6.889 1.983 9.900 1.00 28.54 167 HIS B C 1
ATOM 1159 O O . HIS B 1 46 ? 7.027 1.465 10.972 1.00 27.62 167 HIS B O 1
ATOM 1166 N N . TYR B 1 47 ? 7.738 1.771 8.913 1.00 28.94 168 TYR B N 1
ATOM 1167 C CA . TYR B 1 47 ? 8.969 0.962 9.073 1.00 28.39 168 TYR B CA 1
ATOM 1168 C C . TYR B 1 47 ? 9.885 1.473 10.214 1.00 28.10 168 TYR B C 1
ATOM 1169 O O . TYR B 1 47 ? 10.310 0.673 11.058 1.00 28.59 168 TYR B O 1
ATOM 1178 N N . LEU B 1 48 ? 10.156 2.792 10.266 1.00 27.61 169 LEU B N 1
ATOM 1179 C CA . LEU B 1 48 ? 11.011 3.343 11.316 1.00 27.14 169 LEU B CA 1
ATOM 1180 C C . LEU B 1 48 ? 10.315 3.109 12.669 1.00 28.44 169 LEU B C 1
ATOM 1181 O O . LEU B 1 48 ? 11.017 2.847 13.677 1.00 28.39 169 LEU B O 1
ATOM 1186 N N . SER B 1 49 ? 8.974 3.139 12.676 1.00 28.75 170 SER B N 1
ATOM 1187 C CA . SER B 1 49 ? 8.241 2.976 13.966 1.00 30.39 170 SER B CA 1
ATOM 1188 C C . SER B 1 49 ? 8.268 1.534 14.462 1.00 32.27 170 SER B C 1
ATOM 1189 O O . SER B 1 49 ? 8.033 1.303 15.632 1.00 33.30 170 SER B O 1
ATOM 1192 N N . LYS B 1 50 ? 8.546 0.582 13.580 1.00 33.75 171 LYS B N 1
ATOM 1193 C CA . LYS B 1 50 ? 8.677 -0.815 13.958 1.00 35.44 171 LYS B CA 1
ATOM 1194 C C . LYS B 1 50 ? 10.088 -1.090 14.477 1.00 35.50 171 LYS B C 1
ATOM 1195 O O . LYS B 1 50 ? 10.377 -2.142 15.022 1.00 33.99 171 LYS B O 1
ATOM 1201 N N . HIS B 1 51 ? 10.956 -0.104 14.351 1.00 35.11 172 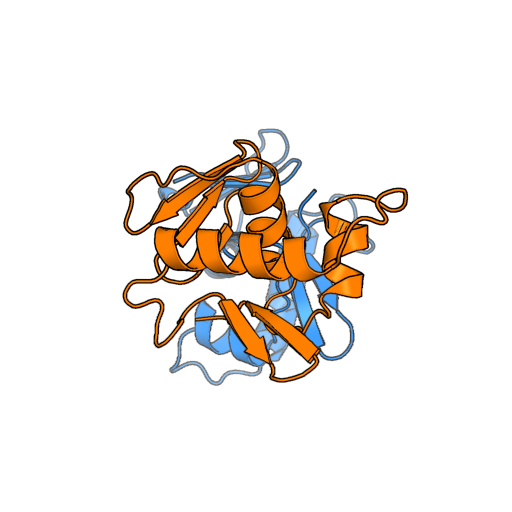HIS B N 1
ATOM 1202 C CA . HIS B 1 51 ? 12.338 -0.278 14.731 1.00 36.38 172 HIS B CA 1
ATOM 1203 C C . HIS B 1 51 ? 12.863 0.963 15.458 1.00 35.49 172 HIS B C 1
ATOM 1204 O O . HIS B 1 51 ? 13.897 1.530 15.105 1.00 34.82 172 HIS B O 1
ATOM 1211 N N . MET B 1 52 ? 12.115 1.359 16.460 1.00 35.07 173 MET B N 1
ATOM 1212 C CA . MET B 1 52 ? 12.416 2.499 17.226 1.00 36.47 173 MET B CA 1
ATOM 1213 C C . MET B 1 52 ? 13.801 2.458 17.850 1.00 36.08 173 MET B C 1
ATOM 1214 O O . MET B 1 52 ? 14.238 1.427 18.353 1.00 35.67 173 MET B O 1
ATOM 1219 N N . GLY B 1 53 ? 14.517 3.570 17.743 1.00 35.48 174 GLY B N 1
ATOM 1220 C CA . GLY B 1 53 ? 15.867 3.673 18.296 1.00 35.71 174 GLY B CA 1
ATOM 1221 C C . GLY B 1 53 ? 16.978 2.982 17.514 1.00 35.82 174 GLY B C 1
ATOM 1222 O O . GLY B 1 53 ? 18.098 2.862 18.023 1.00 38.15 174 GLY B O 1
ATOM 1223 N N . GLN B 1 54 ? 16.688 2.495 16.308 1.00 34.19 175 GLN B N 1
ATOM 1224 C CA . GLN B 1 54 ? 17.666 1.766 15.506 1.00 31.77 175 GLN B CA 1
ATOM 1225 C C . GLN B 1 54 ? 18.012 2.663 14.338 1.00 31.46 175 GLN B C 1
ATOM 1226 O O . GLN B 1 54 ? 17.122 3.122 13.612 1.00 30.21 175 GLN B O 1
ATOM 1232 N N . VAL B 1 55 ? 19.305 2.918 14.157 1.00 30.73 176 VAL B N 1
ATOM 1233 C CA . VAL B 1 55 ? 19.757 3.787 13.096 1.00 30.97 176 VAL B CA 1
ATOM 1234 C C . VAL B 1 55 ? 19.738 3.002 11.788 1.00 31.59 176 VAL B C 1
ATOM 1235 O O . VAL B 1 55 ? 20.309 1.901 11.700 1.00 29.80 176 VAL B O 1
ATOM 1239 N N . MET B 1 56 ? 19.058 3.555 10.793 1.00 31.32 177 MET B N 1
ATOM 1240 C CA . MET B 1 56 ? 18.889 2.845 9.507 1.00 30.87 177 MET B CA 1
ATOM 1241 C C . MET B 1 56 ? 19.640 3.656 8.493 1.00 29.82 177 MET B C 1
ATOM 1242 O O . MET B 1 56 ? 19.426 4.880 8.384 1.00 29.45 177 MET B O 1
ATOM 1247 N N . THR B 1 57 ? 20.504 3.029 7.730 1.00 29.06 178 THR B N 1
ATOM 1248 C CA . THR B 1 57 ? 21.121 3.750 6.637 1.00 29.08 178 THR B CA 1
ATOM 1249 C C . THR B 1 57 ? 20.111 4.112 5.554 1.00 29.64 178 THR B C 1
ATOM 1250 O O . THR B 1 57 ? 19.110 3.468 5.417 1.00 29.62 178 THR B O 1
ATOM 1254 N N . ARG B 1 58 ? 20.426 5.120 4.736 1.00 31.24 179 ARG B N 1
ATOM 1255 C CA . ARG B 1 58 ? 19.608 5.451 3.587 1.00 32.01 179 ARG B CA 1
ATOM 1256 C C . ARG B 1 58 ? 19.479 4.295 2.648 1.00 32.18 179 ARG B C 1
ATOM 1257 O O . ARG B 1 58 ? 18.412 4.087 2.097 1.00 30.67 179 ARG B O 1
ATOM 1272 N N . GLU B 1 59 ? 20.604 3.595 2.412 1.00 31.60 180 GLU B N 1
ATOM 1273 C CA . GLU B 1 59 ? 20.667 2.453 1.508 1.00 30.46 180 GLU B CA 1
ATOM 1274 C C . GLU B 1 59 ? 19.689 1.329 1.992 1.00 29.17 180 GLU B C 1
ATOM 1275 O O . GLU B 1 59 ? 18.954 0.713 1.189 1.00 26.96 180 GLU B O 1
ATOM 1285 N N . HIS B 1 60 ? 19.662 1.103 3.301 1.00 27.81 181 HIS B N 1
ATOM 1286 C CA . HIS B 1 60 ? 18.753 0.135 3.897 1.00 28.80 181 HIS B CA 1
ATOM 1287 C C . HIS B 1 60 ? 17.275 0.535 3.773 1.00 28.27 181 HIS B C 1
ATOM 1288 O O . HIS B 1 60 ? 16.422 -0.283 3.471 1.00 26.29 181 HIS B O 1
ATOM 1295 N N . LEU B 1 61 ? 16.993 1.813 4.030 1.00 26.52 182 LEU B N 1
ATOM 1296 C CA . LEU B 1 61 ? 15.646 2.320 3.918 1.00 24.99 182 LEU B CA 1
ATOM 1297 C C . LEU B 1 61 ? 15.203 2.327 2.450 1.00 25.62 182 LEU B C 1
ATOM 1298 O O . LEU B 1 61 ? 14.065 2.064 2.150 1.00 25.02 182 LEU B O 1
ATOM 1303 N N . LEU B 1 62 ? 16.111 2.637 1.539 1.00 23.81 183 LEU B N 1
ATOM 1304 C CA . LEU B 1 62 ? 15.741 2.529 0.148 1.00 25.92 183 LEU B CA 1
ATOM 1305 C C . LEU B 1 62 ? 15.271 1.108 -0.317 1.00 27.10 183 LEU B C 1
ATOM 1306 O O . LEU B 1 62 ? 14.198 0.965 -0.921 1.00 27.62 183 LEU B O 1
ATOM 1311 N N . GLN B 1 63 ? 16.068 0.048 -0.097 1.00 27.10 184 GLN B N 1
ATOM 1312 C CA . GLN B 1 63 ? 15.675 -1.270 -0.516 1.00 26.16 184 GLN B CA 1
ATOM 1313 C C . GLN B 1 63 ? 14.432 -1.717 0.267 1.00 27.09 184 GLN B C 1
ATOM 1314 O O . GLN B 1 63 ? 13.625 -2.458 -0.222 1.00 29.04 184 GLN B O 1
ATOM 1320 N N . THR B 1 64 ? 14.340 -1.297 1.495 1.00 25.75 185 THR B N 1
ATOM 1321 C CA . THR B 1 64 ? 13.269 -1.723 2.328 1.00 29.00 185 THR B CA 1
ATOM 1322 C C . THR B 1 64 ? 11.949 -1.107 1.911 1.00 29.76 185 THR B C 1
ATOM 1323 O O . THR B 1 64 ? 10.957 -1.818 1.756 1.00 31.85 185 THR B O 1
ATOM 1327 N N . VAL B 1 65 ? 11.940 0.196 1.716 1.00 29.96 186 VAL B N 1
ATOM 1328 C CA . VAL B 1 65 ? 10.741 0.947 1.403 1.00 31.29 186 VAL B CA 1
ATOM 1329 C C . VAL B 1 65 ? 10.452 1.148 -0.076 1.00 31.63 186 VAL B C 1
ATOM 1330 O O . VAL B 1 65 ? 9.314 1.066 -0.462 1.00 33.92 186 VAL B O 1
ATOM 1334 N N . TRP B 1 66 ? 11.451 1.402 -0.912 1.00 30.07 187 TRP B N 1
ATOM 1335 C CA . TRP B 1 66 ? 11.244 1.434 -2.345 1.00 29.99 187 TRP B CA 1
ATOM 1336 C C . TRP B 1 66 ? 11.298 0.046 -3.045 1.00 30.68 187 TRP B C 1
ATOM 1337 O O . TRP B 1 66 ? 10.944 -0.073 -4.243 1.00 31.03 187 TRP B O 1
ATOM 1348 N N . GLY B 1 67 ? 11.770 -0.983 -2.349 1.00 28.57 188 GLY B N 1
ATOM 1349 C CA . GLY B 1 67 ? 11.864 -2.297 -2.997 1.00 27.17 188 GLY B CA 1
ATOM 1350 C C . GLY B 1 67 ? 13.272 -2.650 -3.492 1.00 27.06 188 GLY B C 1
ATOM 1351 O O . GLY B 1 67 ? 14.101 -1.758 -3.823 1.00 24.09 188 GLY B O 1
ATOM 1352 N N . TYR B 1 68 ? 13.539 -3.967 -3.514 1.00 25.72 189 TYR B N 1
ATOM 1353 C CA . TYR B 1 68 ? 14.857 -4.489 -3.813 1.00 26.13 189 TYR B CA 1
ATOM 1354 C C . TYR B 1 68 ? 15.216 -4.276 -5.238 1.00 26.62 189 TYR B C 1
ATOM 1355 O O . TYR B 1 68 ? 16.406 -4.309 -5.583 1.00 26.18 189 TYR B O 1
ATOM 1364 N N . ASP B 1 69 ? 14.224 -4.009 -6.085 1.00 26.21 190 ASP B N 1
ATOM 1365 C CA . ASP B 1 69 ? 14.576 -3.734 -7.475 1.00 27.23 190 ASP B CA 1
ATOM 1366 C C . ASP B 1 69 ? 14.785 -2.235 -7.730 1.00 27.98 190 ASP B C 1
ATOM 1367 O O . ASP B 1 69 ? 15.170 -1.858 -8.833 1.00 27.88 190 ASP B O 1
ATOM 1372 N N . TYR B 1 70 ? 14.571 -1.405 -6.707 1.00 27.12 191 TYR B N 1
ATOM 1373 C CA . TYR B 1 70 ? 14.684 0.072 -6.893 1.00 28.34 191 TYR B CA 1
ATOM 1374 C C . TYR B 1 70 ? 16.123 0.600 -6.713 1.00 27.05 191 TYR B C 1
ATOM 1375 O O . TYR B 1 70 ? 16.672 0.566 -5.593 1.00 27.41 191 TYR B O 1
ATOM 1384 N N . PHE B 1 71 ? 16.732 1.075 -7.803 1.00 25.85 192 PHE B N 1
ATOM 1385 C CA . PHE B 1 71 ? 18.061 1.624 -7.729 1.00 26.49 192 PHE B CA 1
ATOM 1386 C C . PHE B 1 71 ? 18.173 3.136 -8.113 1.00 28.40 192 PHE B C 1
ATOM 1387 O O . PHE B 1 71 ? 19.217 3.573 -8.566 1.00 29.41 192 PHE B O 1
ATOM 1395 N N . GLY B 1 72 ? 17.121 3.897 -7.947 1.00 30.50 193 GLY B N 1
ATOM 1396 C CA . GLY B 1 72 ? 17.274 5.370 -8.067 1.00 31.42 193 GLY B CA 1
ATOM 1397 C C . GLY B 1 72 ? 18.164 5.999 -6.998 1.00 33.55 193 GLY B C 1
ATOM 1398 O O . GLY B 1 72 ? 18.580 5.350 -6.017 1.00 35.35 193 GLY B O 1
ATOM 1399 N N . ASP B 1 73 ? 18.391 7.301 -7.134 1.00 32.99 194 ASP B N 1
ATOM 1400 C CA . ASP B 1 73 ? 19.304 8.025 -6.289 1.00 32.17 194 ASP B CA 1
ATOM 1401 C C . ASP B 1 73 ? 18.857 7.910 -4.865 1.00 31.87 194 ASP B C 1
ATOM 1402 O O . ASP B 1 73 ? 17.677 8.120 -4.573 1.00 31.14 194 ASP B O 1
ATOM 1407 N N . VAL B 1 74 ? 19.803 7.619 -3.982 1.00 30.23 195 VAL B N 1
ATOM 1408 C CA . VAL B 1 74 ? 19.504 7.431 -2.564 1.00 32.92 195 VAL B CA 1
ATOM 1409 C C . VAL B 1 74 ? 18.974 8.680 -1.836 1.00 32.61 195 VAL B C 1
ATOM 1410 O O . VAL B 1 74 ? 18.336 8.603 -0.765 1.00 31.39 195 VAL B O 1
ATOM 1414 N N . ARG B 1 75 ? 19.214 9.859 -2.435 1.00 32.22 196 ARG B N 1
ATOM 1415 C CA . ARG B 1 75 ? 18.724 11.097 -1.855 1.00 32.04 196 ARG B CA 1
ATOM 1416 C C . ARG B 1 75 ? 17.220 11.149 -1.839 1.00 30.98 196 ARG B C 1
ATOM 1417 O O . ARG B 1 75 ? 16.659 11.937 -1.101 1.00 30.23 196 ARG B O 1
ATOM 1425 N N . THR B 1 76 ? 16.566 10.258 -2.603 1.00 31.24 197 THR B N 1
ATOM 1426 C CA . THR B 1 76 ? 15.074 10.185 -2.531 1.00 30.51 197 THR B CA 1
ATOM 1427 C C . THR B 1 76 ? 14.646 9.854 -1.118 1.00 28.95 197 THR B C 1
ATOM 1428 O O . THR B 1 76 ? 13.562 10.243 -0.672 1.00 28.68 197 THR B O 1
ATOM 1432 N N . VAL B 1 77 ? 15.492 9.112 -0.411 1.00 27.50 198 VAL B N 1
ATOM 1433 C CA . VAL B 1 77 ? 15.212 8.805 1.010 1.00 25.52 198 VAL B CA 1
ATOM 1434 C C . VAL B 1 77 ? 15.227 10.175 1.824 1.00 25.27 198 VAL B C 1
ATOM 1435 O O . VAL B 1 77 ? 14.311 10.468 2.607 1.00 24.72 198 VAL B O 1
ATOM 1439 N N . ASP B 1 78 ? 16.287 10.975 1.666 1.00 25.60 199 ASP B N 1
ATOM 1440 C CA . ASP B 1 78 ? 16.394 12.293 2.340 1.00 27.58 199 ASP B CA 1
ATOM 1441 C C . ASP B 1 78 ? 15.208 13.224 2.006 1.00 25.93 199 ASP B C 1
ATOM 1442 O O . ASP B 1 78 ? 14.663 13.850 2.873 1.00 26.37 199 ASP B O 1
ATOM 1447 N N . VAL B 1 79 ? 14.792 13.245 0.745 1.00 25.53 200 VAL B N 1
ATOM 1448 C CA . VAL B 1 79 ? 13.686 14.142 0.318 1.00 26.38 200 VAL B CA 1
ATOM 1449 C C . VAL B 1 79 ? 12.450 13.664 1.045 1.00 25.16 200 VAL B C 1
ATOM 1450 O O . VAL B 1 79 ? 11.700 14.443 1.575 1.00 25.23 200 VAL B O 1
ATOM 1454 N N . THR B 1 80 ? 12.246 12.341 1.130 1.00 26.69 201 THR B N 1
ATOM 1455 C CA . THR B 1 80 ? 11.030 11.849 1.761 1.00 26.37 201 THR B CA 1
ATOM 1456 C C . THR B 1 80 ? 11.050 12.071 3.256 1.00 26.02 201 THR B C 1
ATOM 1457 O O . THR B 1 80 ? 10.015 12.440 3.848 1.00 26.01 201 THR B O 1
ATOM 1461 N N . ILE B 1 81 ? 12.206 11.887 3.866 1.00 24.23 202 ILE B N 1
ATOM 1462 C CA . ILE B 1 81 ? 12.344 12.191 5.319 1.00 24.64 202 ILE B CA 1
ATOM 1463 C C . ILE B 1 81 ? 12.066 13.696 5.526 1.00 24.12 202 ILE B C 1
ATOM 1464 O O . ILE B 1 81 ? 11.397 14.098 6.462 1.00 25.37 202 ILE B O 1
ATOM 1469 N N . ARG B 1 82 ? 12.526 14.537 4.616 1.00 24.53 203 ARG B N 1
ATOM 1470 C CA . ARG B 1 82 ? 12.316 16.001 4.805 1.00 24.31 203 ARG B CA 1
ATOM 1471 C C . ARG B 1 82 ? 10.829 16.312 4.711 1.00 25.38 203 ARG B C 1
ATOM 1472 O O . ARG B 1 82 ? 10.351 17.086 5.503 1.00 26.29 203 ARG B O 1
ATOM 1480 N N . ARG B 1 83 ? 10.105 15.694 3.757 1.00 25.57 204 ARG B N 1
ATOM 1481 C CA . ARG B 1 83 ? 8.651 15.919 3.655 1.00 26.93 204 ARG B CA 1
ATOM 1482 C C . ARG B 1 83 ? 7.926 15.398 4.887 1.00 26.75 204 ARG B C 1
ATOM 1483 O O . ARG B 1 83 ? 7.011 16.027 5.383 1.00 26.65 204 ARG B O 1
ATOM 1491 N N . LEU B 1 84 ? 8.340 14.245 5.405 1.00 26.74 205 LEU B N 1
ATOM 1492 C CA . LEU B 1 84 ? 7.786 13.751 6.697 1.00 27.75 205 LEU B CA 1
ATOM 1493 C C . LEU B 1 84 ? 8.006 14.697 7.833 1.00 27.77 205 LEU B C 1
ATOM 1494 O O . LEU B 1 84 ? 7.065 14.979 8.607 1.00 28.07 205 LEU B O 1
ATOM 1499 N N . ARG B 1 85 ? 9.242 15.197 7.974 1.00 26.28 206 ARG B N 1
ATOM 1500 C CA . ARG B 1 85 ? 9.508 16.174 9.022 1.00 27.76 206 ARG B CA 1
ATOM 1501 C C . ARG B 1 85 ? 8.666 17.475 8.911 1.00 27.69 206 ARG B C 1
ATOM 1502 O O . ARG B 1 85 ? 8.153 17.992 9.920 1.00 28.43 206 ARG B O 1
ATOM 1510 N N . GLU B 1 86 ? 8.530 17.987 7.693 1.00 29.31 207 GLU B N 1
ATOM 1511 C CA . GLU B 1 86 ? 7.722 19.207 7.474 1.00 30.42 207 GLU B CA 1
ATOM 1512 C C . GLU B 1 86 ? 6.286 18.954 7.913 1.00 30.36 207 GLU B C 1
ATOM 1513 O O . GLU B 1 86 ? 5.651 19.837 8.428 1.00 28.63 207 GLU B O 1
ATOM 1519 N N . LYS B 1 87 ? 5.791 17.733 7.696 1.00 30.09 208 LYS B N 1
ATOM 1520 C CA . LYS B 1 87 ? 4.402 17.420 8.006 1.00 30.30 208 LYS B CA 1
ATOM 1521 C C . LYS B 1 87 ? 4.195 17.064 9.486 1.00 30.52 208 LYS B C 1
ATOM 1522 O O . LYS B 1 87 ? 3.137 17.337 10.030 1.00 30.58 208 LYS B O 1
ATOM 1528 N N . ILE B 1 88 ? 5.188 16.453 10.120 1.00 30.98 209 ILE B N 1
ATOM 1529 C CA . ILE B 1 88 ? 4.952 15.880 11.468 1.00 31.77 209 ILE B CA 1
ATOM 1530 C C . ILE B 1 88 ? 5.645 16.581 12.621 1.00 31.36 209 ILE B C 1
ATOM 1531 O O . ILE B 1 88 ? 5.194 16.497 13.738 1.00 31.09 209 ILE B O 1
ATOM 1536 N N . GLU B 1 89 ? 6.750 17.258 12.348 1.00 31.65 210 GLU B N 1
ATOM 1537 C CA . GLU B 1 89 ? 7.483 17.913 13.400 1.00 31.13 210 GLU B CA 1
ATOM 1538 C C . GLU B 1 89 ? 6.868 19.252 13.740 1.00 31.65 210 GLU B C 1
ATOM 1539 O O . GLU B 1 89 ? 6.422 19.994 12.878 1.00 30.71 210 GLU B O 1
ATOM 1545 N N . ASP B 1 90 ? 6.838 19.541 15.037 1.00 33.13 211 ASP B N 1
ATOM 1546 C CA . ASP B 1 90 ? 6.467 20.847 15.516 1.00 33.30 211 ASP B CA 1
ATOM 1547 C C . ASP B 1 90 ? 7.450 21.897 15.043 1.00 33.78 211 ASP B C 1
ATOM 1548 O O . ASP B 1 90 ? 7.070 23.008 14.613 1.00 31.88 211 ASP B O 1
ATOM 1553 N N . ASP B 1 91 ? 8.720 21.530 15.092 1.00 33.01 212 ASP B N 1
ATOM 1554 C CA . ASP B 1 91 ? 9.775 22.377 14.577 1.00 32.55 212 ASP B CA 1
ATOM 1555 C C . ASP B 1 91 ? 10.785 21.473 13.862 1.00 30.97 212 ASP B C 1
ATOM 1556 O O . ASP B 1 91 ? 11.644 20.871 14.489 1.00 30.46 212 ASP B O 1
ATOM 1561 N N . PRO B 1 92 ? 10.684 21.431 12.541 1.00 29.86 213 PRO B N 1
ATOM 1562 C CA . PRO B 1 92 ? 11.520 20.544 11.778 1.00 31.22 213 PRO B CA 1
ATOM 1563 C C . PRO B 1 92 ? 13.010 20.795 11.944 1.00 32.15 213 PRO B C 1
ATOM 1564 O O . PRO B 1 92 ? 13.805 19.895 11.681 1.00 31.58 213 PRO B O 1
ATOM 1568 N N . SER B 1 93 ? 13.375 22.009 12.343 1.00 32.42 214 SER B N 1
ATOM 1569 C CA . SER B 1 93 ? 14.774 22.371 12.669 1.00 33.79 214 SER B CA 1
ATOM 1570 C C . SER B 1 93 ? 15.329 21.589 13.850 1.00 34.30 214 SER B C 1
ATOM 1571 O O . SER B 1 93 ? 16.548 21.365 13.929 1.00 34.88 214 SER B O 1
ATOM 1574 N N . HIS B 1 94 ? 14.459 21.187 14.776 1.00 33.33 215 HIS B N 1
ATOM 1575 C CA . HIS B 1 94 ? 14.913 20.361 15.884 1.00 34.57 215 HIS B CA 1
ATOM 1576 C C . HIS B 1 94 ? 13.954 19.165 15.996 1.00 34.56 215 HIS B C 1
ATOM 1577 O O . HIS B 1 94 ? 13.024 19.206 16.810 1.00 34.81 215 HIS B O 1
ATOM 1584 N N . PRO B 1 95 ? 14.159 18.119 15.138 1.00 33.24 216 PRO B N 1
ATOM 1585 C CA . PRO B 1 95 ? 13.163 17.045 15.064 1.00 32.66 216 PRO B CA 1
ATOM 1586 C C . PRO B 1 95 ? 13.049 16.312 16.374 1.00 32.17 216 PRO B C 1
ATOM 1587 O O . PRO B 1 95 ? 14.059 16.074 17.011 1.00 31.57 216 PRO B O 1
ATOM 1591 N N . GLU B 1 96 ? 11.828 15.936 16.722 1.00 30.84 217 GLU B N 1
ATOM 1592 C CA . GLU B 1 96 ? 11.562 15.139 17.898 1.00 32.58 217 GLU B CA 1
ATOM 1593 C C . GLU B 1 96 ? 11.271 13.657 17.505 1.00 32.49 217 GLU B C 1
ATOM 1594 O O . GLU B 1 96 ? 11.466 12.732 18.340 1.00 32.27 217 GLU B O 1
ATOM 1600 N N . TYR B 1 97 ? 10.788 13.428 16.272 1.00 30.87 218 TYR B N 1
ATOM 1601 C CA . TYR B 1 97 ? 10.419 12.071 15.832 1.00 30.29 218 TYR B CA 1
ATOM 1602 C C . TYR B 1 97 ? 11.528 11.407 15.058 1.00 31.08 218 TYR B C 1
ATOM 1603 O O . TYR B 1 97 ? 12.047 10.374 15.481 1.00 31.74 218 TYR B O 1
ATOM 1612 N N . ILE B 1 98 ? 11.903 12.024 13.958 1.00 29.01 219 ILE B N 1
ATOM 1613 C CA . ILE B 1 98 ? 12.852 11.423 13.042 1.00 30.76 219 ILE B CA 1
ATOM 1614 C C . ILE B 1 98 ? 14.126 12.200 13.180 1.00 28.31 219 ILE B C 1
ATOM 1615 O O . ILE B 1 98 ? 14.187 13.369 12.782 1.00 29.08 219 ILE B O 1
ATOM 1620 N N . VAL B 1 99 ? 15.141 11.548 13.725 1.00 26.55 220 VAL B N 1
ATOM 1621 C CA . VAL B 1 99 ? 16.415 12.178 14.037 1.00 25.17 220 VAL B CA 1
ATOM 1622 C C . VAL B 1 99 ? 17.501 11.728 13.083 1.00 24.26 220 VAL B C 1
ATOM 1623 O O . VAL B 1 99 ? 17.531 10.581 12.708 1.00 25.19 220 VAL B O 1
ATOM 1627 N N . THR B 1 100 ? 18.402 12.631 12.726 1.00 25.38 221 THR B N 1
ATOM 1628 C CA . THR B 1 100 ? 19.483 12.353 11.813 1.00 25.71 221 THR B CA 1
ATOM 1629 C C . THR B 1 100 ? 20.695 11.765 12.558 1.00 26.59 221 THR B C 1
ATOM 1630 O O . THR B 1 100 ? 21.092 12.247 13.576 1.00 25.83 221 THR B O 1
ATOM 1634 N N . ARG B 1 101 ? 21.316 10.735 12.006 1.00 25.72 222 ARG B N 1
ATOM 1635 C CA . ARG B 1 101 ? 22.578 10.316 12.534 1.00 25.65 222 ARG B CA 1
ATOM 1636 C C . ARG B 1 101 ? 23.532 10.720 11.448 1.00 25.97 222 ARG B C 1
ATOM 1637 O O . ARG B 1 101 ? 23.532 10.103 10.398 1.00 25.35 222 ARG B O 1
ATOM 1645 N N . ARG B 1 102 ? 24.315 11.763 11.687 1.00 27.79 223 ARG B N 1
ATOM 1646 C CA . ARG B 1 102 ? 25.122 12.414 10.651 1.00 29.79 223 ARG B CA 1
ATOM 1647 C C . ARG B 1 102 ? 26.032 11.429 9.929 1.00 29.83 223 ARG B C 1
ATOM 1648 O O . ARG B 1 102 ? 26.756 10.667 10.557 1.00 30.15 223 ARG B O 1
ATOM 1656 N N . GLY B 1 103 ? 25.990 11.448 8.607 1.00 30.80 224 GLY B N 1
ATOM 1657 C CA . GLY B 1 103 ? 26.827 10.536 7.797 1.00 31.20 224 GLY B CA 1
ATOM 1658 C C . GLY B 1 103 ? 26.334 9.083 7.687 1.00 32.01 224 GLY B C 1
ATOM 1659 O O . GLY B 1 103 ? 26.914 8.295 6.934 1.00 33.14 224 GLY B O 1
ATOM 1660 N N . VAL B 1 104 ? 25.259 8.713 8.401 1.00 31.84 225 VAL B N 1
ATOM 1661 C CA . VAL B 1 104 ? 24.776 7.319 8.409 1.00 31.39 225 VAL B CA 1
ATOM 1662 C C . VAL B 1 104 ? 23.304 7.174 7.961 1.00 30.99 225 VAL B C 1
ATOM 1663 O O . VAL B 1 104 ? 22.974 6.370 7.087 1.00 30.78 225 VAL B O 1
ATOM 1667 N N . GLY B 1 105 ? 22.408 7.938 8.570 1.00 30.35 226 GLY B N 1
ATOM 1668 C CA . GLY B 1 105 ? 20.985 7.724 8.317 1.00 29.35 226 GLY B CA 1
ATOM 1669 C C . GLY B 1 105 ? 20.086 8.368 9.337 1.00 28.57 226 GLY B C 1
ATOM 1670 O O . GLY B 1 105 ? 20.312 9.502 9.754 1.00 28.39 226 GLY B O 1
ATOM 1671 N N . TYR B 1 106 ? 19.019 7.675 9.659 1.00 27.50 227 TYR B N 1
ATOM 1672 C CA . TYR B 1 106 ? 17.958 8.236 10.459 1.00 27.65 227 TYR B CA 1
ATOM 1673 C C . TYR B 1 106 ? 17.493 7.220 11.468 1.00 28.44 227 TYR B C 1
ATOM 1674 O O . TYR B 1 106 ? 17.623 6.008 11.249 1.00 28.48 227 TYR B O 1
ATOM 1683 N N . PHE B 1 107 ? 16.919 7.694 12.566 1.00 27.73 228 PHE B N 1
ATOM 1684 C CA . PHE B 1 107 ? 16.239 6.786 13.452 1.00 29.28 228 PHE B CA 1
ATOM 1685 C C . PHE B 1 107 ? 15.006 7.487 13.965 1.00 30.07 228 PHE B C 1
ATOM 1686 O O . PHE B 1 107 ? 14.955 8.734 13.977 1.00 29.38 228 PHE B O 1
ATOM 1694 N N . LEU B 1 108 ? 14.013 6.707 14.374 1.00 29.89 229 LEU B N 1
ATOM 1695 C CA . LEU B 1 108 ? 12.861 7.282 15.008 1.00 31.86 229 LEU B CA 1
ATOM 1696 C C . LEU B 1 108 ? 13.080 7.080 16.493 1.00 33.12 229 LEU B C 1
ATOM 1697 O O . LEU B 1 108 ? 13.420 5.967 16.913 1.00 30.75 229 LEU B O 1
ATOM 1702 N N . GLN B 1 109 ? 12.924 8.137 17.306 1.00 34.44 230 GLN B N 1
ATOM 1703 C CA . GLN B 1 109 ? 13.115 7.916 18.722 1.00 37.18 230 GLN B CA 1
ATOM 1704 C C . GLN B 1 109 ? 11.843 7.707 19.529 1.00 38.92 230 GLN B C 1
ATOM 1705 O O . GLN B 1 109 ? 10.777 8.209 19.158 1.00 37.76 230 GLN B O 1
ATOM 1711 N N . GLN B 1 110 ? 12.002 6.972 20.641 1.00 40.31 231 GLN B N 1
ATOM 1712 C CA . GLN B 1 110 ? 10.917 6.664 21.585 1.00 43.19 231 GLN B CA 1
ATOM 1713 C C . GLN B 1 110 ? 10.656 7.844 22.476 1.00 43.60 231 GLN B C 1
ATOM 1714 O O . GLN B 1 110 ? 11.523 8.690 22.613 1.00 44.40 231 GLN B O 1
ATOM 1720 N N . HIS B 1 111 ? 9.471 7.903 23.089 1.00 44.84 232 HIS B N 1
ATOM 1721 C CA . HIS B 1 111 ? 9.092 9.016 23.961 1.00 46.19 232 HIS B CA 1
ATOM 1722 C C . HIS B 1 111 ? 8.223 8.570 25.132 1.00 47.14 232 HIS B C 1
ATOM 1723 O O . HIS B 1 111 ? 8.512 7.551 25.770 1.00 48.99 232 HIS B O 1
#